Protein AF-A0A7J7FS52-F1 (afdb_monomer_lite)

InterPro domains:
  IPR014816 tRNA (1-methyladenosine) methyltransferase catalytic subunit Gcd14 [PS51620] (52-217)
  IPR014816 tRNA (1-methyladenosine) methyltransferase catalytic subunit Gcd14 [PTHR12133] (42-206)
  IPR029063 S-adenosyl-L-methionine-dependent methyltransferase superfamily [G3DSA:3.40.50.150] (112-212)
  IPR029063 S-adenosyl-L-methionine-dependent methyltransferase superfamily [SSF53335] (49-204)
  IPR049470 tRNA (adenine(58)-N(1))-methyltransferase catalytic subunit TRM61, C-terminal [PF08704] (103-210)

Secondary structure (DSSP, 8-state):
----SGGGSTT----TTT-HHHHHHHHHHHHHHHHSS-GGG---TTPBP-TT-EEEEEEETTEEEEEE--TT-EEEETTEEEEGGGTTTSBTT-EEE-TTS-EEEEE---HHHHHHHS--SS----HHHHHHHHHHTT--TT-EEEEE--TTSHHHHHHHHHSGGG-EEEEEE---TTS-THHHHHHHHHHT-TTTEEEEE----TTS---------

Foldseek 3Di:
DDDDPVVVVVPDPPPCPPCVPVVVVVVVVQVVVVVPPDPPPPPPLFDQDAQQAWWWKAQDPLDIATDGQHQQDWDQDPQGIGGSVVRGRHGAQDWDADPVRGTIHIHHDDLLSCLSHFDQPDDDDHPVVLVVVCVVVVQAAQWEWEAEACHSVSSVSVSCVRHDDRYAYEYEHEDDPDDDPVVSVVVCVSVVNNVRYDYDYDHDDPPDDDPDTDTDD

Radius of gyration: 20.8 Å; chains: 1; bounding box: 49×32×70 Å

pLDDT: mean 72.03, std 19.65, range [29.33, 94.62]

Sequence (217 aa):
MSRNLIGYLTSYDLDFGKEPFLAALYIAYKILVMLLIDPAKKISFNHNISDGDLVIVYEKHDNMKAVKACEISVLQNCFDVFKHLDWIGKPFGLKVFSNKSRFVYLLAPTLELWTLVLCHRTQILYVADISFVIMYLELVYGCLVLESGTESGSLTTSLTRVVALTGHVYTRLIFTNKGLPHLGREDFERTGLSNVVIVRVRDIQCVRGFLMIFVEG

Structure (mmCIF, N/CA/C/O backbone):
data_AF-A0A7J7FS52-F1
#
_entry.id   AF-A0A7J7FS52-F1
#
loop_
_atom_site.group_PDB
_atom_site.id
_atom_site.type_symbol
_atom_site.label_atom_id
_atom_site.label_alt_id
_atom_site.label_comp_id
_atom_site.label_asym_id
_atom_site.label_entity_id
_atom_site.label_seq_id
_atom_site.pdbx_PDB_ins_code
_atom_site.Cartn_x
_atom_site.Cartn_y
_atom_site.Cartn_z
_atom_site.occupancy
_atom_site.B_iso_or_equiv
_atom_site.auth_seq_id
_atom_site.auth_comp_id
_atom_site.auth_asym_id
_atom_site.auth_atom_id
_atom_site.pdbx_PDB_model_num
ATOM 1 N N . MET A 1 1 ? -0.526 -17.391 -46.311 1.00 31.72 1 MET A N 1
ATOM 2 C CA . MET A 1 1 ? -0.418 -15.926 -46.487 1.00 31.72 1 MET A CA 1
ATOM 3 C C . MET A 1 1 ? -1.019 -15.215 -45.268 1.00 31.72 1 MET A C 1
ATOM 5 O O . MET A 1 1 ? -1.988 -14.489 -45.387 1.00 31.72 1 MET A O 1
ATOM 9 N N . SER A 1 2 ? -0.490 -15.501 -44.072 1.00 35.56 2 SER A N 1
ATOM 10 C CA . SER A 1 2 ? -0.975 -14.970 -42.785 1.00 35.56 2 SER A CA 1
ATOM 11 C C . SER A 1 2 ? 0.216 -14.878 -41.827 1.00 35.56 2 SER A C 1
ATOM 13 O O . SER A 1 2 ? 0.412 -15.685 -40.923 1.00 35.56 2 SER A O 1
ATOM 15 N N . ARG A 1 3 ? 1.125 -13.963 -42.147 1.00 32.81 3 ARG A N 1
ATOM 16 C CA . ARG A 1 3 ? 2.178 -13.479 -41.258 1.00 32.81 3 ARG A CA 1
ATOM 17 C C . ARG A 1 3 ? 2.274 -11.982 -41.528 1.00 32.81 3 ARG A C 1
ATOM 19 O O . ARG A 1 3 ? 2.259 -11.594 -42.692 1.00 32.81 3 ARG A O 1
ATOM 26 N N . ASN A 1 4 ? 2.385 -11.197 -40.459 1.00 36.69 4 ASN A N 1
ATOM 27 C CA . ASN A 1 4 ? 2.729 -9.768 -40.451 1.00 36.69 4 ASN A CA 1
ATOM 28 C C . ASN A 1 4 ? 1.582 -8.757 -40.630 1.00 36.69 4 ASN A C 1
ATOM 30 O O . ASN A 1 4 ? 1.637 -7.922 -41.523 1.00 36.69 4 ASN A O 1
ATOM 34 N N . LEU A 1 5 ? 0.604 -8.752 -39.716 1.00 33.66 5 LEU A N 1
ATOM 35 C CA . LEU A 1 5 ? -0.101 -7.500 -39.368 1.00 33.66 5 LEU A CA 1
ATOM 36 C C . LEU A 1 5 ? 0.291 -6.981 -37.970 1.00 33.66 5 LEU A C 1
ATOM 38 O O . LEU A 1 5 ? 0.331 -5.778 -37.750 1.00 33.66 5 LEU A O 1
ATOM 42 N N . ILE A 1 6 ? 0.674 -7.883 -37.056 1.00 40.56 6 ILE A N 1
ATOM 43 C CA . ILE A 1 6 ? 1.067 -7.562 -35.670 1.00 40.56 6 ILE A CA 1
ATOM 44 C C . ILE A 1 6 ? 2.372 -6.748 -35.613 1.00 40.56 6 ILE A C 1
ATOM 46 O O . ILE A 1 6 ? 2.477 -5.825 -34.819 1.00 40.56 6 ILE A O 1
ATOM 50 N N . GLY A 1 7 ? 3.335 -7.027 -36.498 1.00 29.33 7 GLY A N 1
ATOM 51 C CA . GLY A 1 7 ? 4.616 -6.307 -36.535 1.00 29.33 7 GLY A CA 1
ATOM 52 C C . GLY A 1 7 ? 4.598 -4.970 -37.284 1.00 29.33 7 GLY A C 1
ATOM 53 O O . GLY A 1 7 ? 5.587 -4.252 -37.238 1.00 29.33 7 GLY A O 1
ATOM 54 N N . TYR A 1 8 ? 3.510 -4.629 -37.987 1.00 32.59 8 TYR A N 1
ATOM 55 C CA . TYR A 1 8 ? 3.437 -3.376 -38.755 1.00 32.59 8 TYR A CA 1
ATOM 56 C C . TYR A 1 8 ? 2.967 -2.178 -37.921 1.00 32.59 8 TYR A C 1
ATOM 58 O O . TYR A 1 8 ? 3.161 -1.041 -38.338 1.00 32.59 8 TYR A O 1
ATOM 66 N N . LEU A 1 9 ? 2.368 -2.414 -36.750 1.00 37.31 9 LEU A N 1
ATOM 67 C CA . LEU A 1 9 ? 1.873 -1.349 -35.869 1.00 37.31 9 LEU A CA 1
ATOM 68 C C . LEU A 1 9 ? 2.848 -0.990 -34.737 1.00 37.31 9 LEU A C 1
ATOM 70 O O . LEU A 1 9 ? 2.683 0.050 -34.115 1.00 37.31 9 LEU A O 1
ATOM 74 N N . THR A 1 10 ? 3.878 -1.804 -34.494 1.00 40.62 10 THR A N 1
ATOM 75 C CA . THR A 1 10 ? 4.879 -1.595 -33.431 1.00 40.62 10 THR A CA 1
ATOM 76 C C . THR A 1 10 ? 6.069 -0.725 -33.851 1.00 40.62 10 THR A C 1
ATOM 78 O O . THR A 1 10 ? 6.971 -0.510 -33.052 1.00 40.62 10 THR A O 1
ATOM 81 N N . SER A 1 11 ? 6.112 -0.248 -35.099 1.00 36.50 11 SER A N 1
ATOM 82 C CA . SER A 1 11 ? 7.266 0.469 -35.671 1.00 36.50 11 SER A CA 1
ATOM 83 C C . SER A 1 11 ? 6.957 1.887 -36.162 1.00 36.50 11 SER A C 1
ATOM 85 O O . SER A 1 11 ? 7.767 2.465 -36.883 1.00 36.50 11 SER A O 1
ATOM 87 N N . TYR A 1 12 ? 5.799 2.448 -35.813 1.00 41.12 12 TYR A N 1
ATOM 88 C CA . TYR A 1 12 ? 5.501 3.849 -36.099 1.00 41.12 12 TYR A CA 1
ATOM 89 C C . TYR A 1 12 ? 5.693 4.676 -34.830 1.00 41.12 12 TYR A C 1
ATOM 91 O O . TYR A 1 12 ? 4.891 4.573 -33.906 1.00 41.12 12 TYR A O 1
ATOM 99 N N . ASP A 1 13 ? 6.735 5.513 -34.821 1.00 43.81 13 ASP A N 1
ATOM 100 C CA . ASP A 1 13 ? 6.800 6.711 -33.979 1.00 43.81 13 ASP A CA 1
ATOM 101 C C . ASP A 1 13 ? 5.562 7.564 -34.299 1.00 43.81 13 ASP A C 1
ATOM 103 O O . ASP A 1 13 ? 5.522 8.317 -35.278 1.00 43.81 13 ASP A O 1
ATOM 107 N N . LEU A 1 14 ? 4.489 7.358 -33.535 1.00 46.69 14 LEU A N 1
ATOM 108 C CA . LEU A 1 14 ? 3.233 8.078 -33.691 1.00 46.69 14 LEU A CA 1
ATOM 109 C C . LEU A 1 14 ? 3.425 9.502 -33.167 1.00 46.69 14 LEU A C 1
ATOM 111 O O . LEU A 1 14 ? 3.370 9.777 -31.973 1.00 46.69 14 LEU A O 1
ATOM 115 N N . ASP A 1 15 ? 3.648 10.414 -34.107 1.00 46.75 15 ASP A N 1
ATOM 116 C CA . ASP A 1 15 ? 3.693 11.860 -33.907 1.00 46.75 15 ASP A CA 1
ATOM 117 C C . ASP A 1 15 ? 2.285 12.328 -33.457 1.00 46.75 15 ASP A C 1
ATOM 119 O O . ASP A 1 15 ? 1.415 12.638 -34.279 1.00 46.75 15 ASP A O 1
ATOM 123 N N . PHE A 1 16 ? 2.027 12.319 -32.138 1.00 48.91 16 PHE A N 1
ATOM 124 C CA . PHE A 1 16 ? 0.713 12.554 -31.499 1.00 48.91 16 PHE A CA 1
ATOM 125 C C . PHE A 1 16 ? 0.015 13.867 -31.913 1.00 48.91 16 PHE A C 1
ATOM 127 O O . PHE A 1 16 ? -1.175 14.044 -31.652 1.00 48.91 16 PHE A O 1
ATOM 134 N N . GLY A 1 17 ? 0.726 14.784 -32.575 1.00 47.19 17 GLY A N 1
ATOM 135 C CA . GLY A 1 17 ? 0.191 16.048 -33.078 1.00 47.19 17 GLY A CA 1
ATOM 136 C C . GLY A 1 17 ? -0.519 15.994 -34.438 1.00 47.19 17 GLY A C 1
ATOM 137 O O . GLY A 1 17 ? -1.185 16.970 -34.775 1.00 47.19 17 GLY A O 1
ATOM 138 N N . LYS A 1 18 ? -0.393 14.918 -35.236 1.00 49.28 18 LYS A N 1
ATOM 139 C CA . LYS A 1 18 ? -0.886 14.914 -36.635 1.00 49.28 18 LYS A CA 1
ATOM 140 C C . LYS A 1 18 ? -2.164 14.115 -36.895 1.00 49.28 18 LYS A C 1
ATOM 142 O O . LYS A 1 18 ? -2.909 14.491 -37.788 1.00 49.28 18 LYS A O 1
ATOM 147 N N . GLU A 1 19 ? -2.455 13.069 -36.122 1.00 51.25 19 GLU A N 1
ATOM 148 C CA . GLU A 1 19 ? -3.593 12.169 -36.391 1.00 51.25 19 GLU A CA 1
ATOM 149 C C . GLU A 1 19 ? -4.345 11.792 -35.095 1.00 51.25 19 GLU A C 1
ATOM 151 O O . GLU A 1 19 ? -4.218 10.672 -34.585 1.00 51.25 19 GLU A O 1
ATOM 156 N N . PRO A 1 20 ? -5.152 12.710 -34.527 1.00 58.81 20 PRO A N 1
ATOM 157 C CA . PRO A 1 20 ? -5.813 12.508 -33.232 1.00 58.81 20 PRO A CA 1
ATOM 158 C C . PRO A 1 20 ? -6.801 11.331 -33.237 1.00 58.81 20 PRO A C 1
ATOM 160 O O . PRO A 1 20 ? -7.071 10.740 -32.192 1.00 58.81 20 PRO A O 1
ATOM 163 N N . PHE A 1 21 ? -7.317 10.952 -34.410 1.00 61.72 21 PHE A N 1
ATOM 164 C CA . PHE A 1 21 ? -8.264 9.847 -34.561 1.00 61.72 21 PHE A CA 1
ATOM 165 C C . PHE A 1 21 ? -7.605 8.471 -34.393 1.00 61.72 21 PHE A C 1
ATOM 167 O O . PHE A 1 21 ? -8.191 7.581 -33.778 1.00 61.72 21 PHE A O 1
ATOM 174 N N . LEU A 1 22 ? -6.373 8.296 -34.886 1.00 61.84 22 LEU A N 1
ATOM 175 C CA . LEU A 1 22 ? -5.611 7.052 -34.725 1.00 61.84 22 LEU A CA 1
ATOM 176 C C . LEU A 1 22 ? -5.107 6.891 -33.291 1.00 61.84 22 LEU A C 1
ATOM 178 O O . LEU A 1 22 ? -5.196 5.796 -32.740 1.00 61.84 22 LEU A O 1
ATOM 182 N N . ALA A 1 23 ? -4.670 7.985 -32.659 1.00 55.25 23 ALA A N 1
ATOM 183 C CA . ALA A 1 23 ? -4.327 7.990 -31.239 1.00 55.25 23 ALA A CA 1
ATOM 184 C C . ALA A 1 23 ? -5.545 7.628 -30.372 1.00 55.25 23 ALA A C 1
ATOM 186 O O . ALA A 1 23 ? -5.445 6.772 -29.497 1.00 55.25 23 ALA A O 1
ATOM 187 N N . ALA A 1 24 ? -6.718 8.203 -30.657 1.00 61.88 24 ALA A N 1
ATOM 188 C CA . ALA A 1 24 ? -7.953 7.873 -29.950 1.00 61.88 24 ALA A CA 1
ATOM 189 C C . ALA A 1 24 ? -8.385 6.413 -30.163 1.00 61.88 24 ALA A C 1
ATOM 191 O O . ALA A 1 24 ? -8.791 5.758 -29.206 1.00 61.88 24 ALA A O 1
ATOM 192 N N . LEU A 1 25 ? -8.263 5.878 -31.384 1.00 68.25 25 LEU A N 1
ATOM 193 C CA . LEU A 1 25 ? -8.594 4.484 -31.685 1.00 68.25 25 LEU A CA 1
ATOM 194 C C . LEU A 1 25 ? -7.615 3.508 -31.020 1.00 68.25 25 LEU A C 1
ATOM 196 O O . LEU A 1 25 ? -8.040 2.480 -30.501 1.00 68.25 25 LEU A O 1
ATOM 200 N N . TYR A 1 26 ? -6.325 3.843 -30.983 1.00 68.00 26 TYR A N 1
ATOM 201 C CA . TYR A 1 26 ? -5.302 3.061 -30.294 1.00 68.00 26 TYR A CA 1
ATOM 202 C C . TYR A 1 26 ? -5.492 3.083 -28.774 1.00 68.00 26 TYR A C 1
ATOM 204 O O . TYR A 1 26 ? -5.428 2.035 -28.135 1.00 68.00 26 TYR A O 1
ATOM 212 N N . ILE A 1 27 ? -5.813 4.244 -28.194 1.00 60.56 27 ILE A N 1
ATOM 213 C CA . ILE A 1 27 ? -6.165 4.374 -26.774 1.00 60.56 27 ILE A CA 1
ATOM 214 C C . ILE A 1 27 ? -7.443 3.582 -26.472 1.00 60.56 27 ILE A C 1
ATOM 216 O O . ILE A 1 27 ? -7.465 2.809 -25.518 1.00 60.56 27 ILE A O 1
ATOM 220 N N . ALA A 1 28 ? -8.484 3.704 -27.299 1.00 57.62 28 ALA A N 1
ATOM 221 C CA . ALA A 1 28 ? -9.725 2.947 -27.149 1.00 57.62 28 ALA A CA 1
ATOM 222 C C . ALA A 1 28 ? -9.491 1.434 -27.268 1.00 57.62 28 ALA A C 1
ATOM 224 O O . ALA A 1 28 ? -10.054 0.668 -26.491 1.00 57.62 28 ALA A O 1
ATOM 225 N N . TYR A 1 29 ? -8.617 1.002 -28.180 1.00 66.88 29 TYR A N 1
ATOM 226 C CA . TYR A 1 29 ? -8.196 -0.390 -28.317 1.00 66.88 29 TYR A CA 1
ATOM 227 C C . TYR A 1 29 ? -7.401 -0.873 -27.094 1.00 66.88 29 TYR A C 1
ATOM 229 O O . TYR A 1 29 ? -7.735 -1.921 -26.547 1.00 66.88 29 TYR A O 1
ATOM 237 N N . LYS A 1 30 ? -6.423 -0.100 -26.591 1.00 53.38 30 LYS A N 1
ATOM 238 C CA . LYS A 1 30 ? -5.701 -0.407 -25.339 1.00 53.38 30 LYS A CA 1
ATOM 239 C C . LYS A 1 30 ? -6.670 -0.531 -24.162 1.00 53.38 30 LYS A C 1
ATOM 241 O O . LYS A 1 30 ? -6.565 -1.489 -23.409 1.00 53.38 30 LYS A O 1
ATOM 246 N N . ILE A 1 31 ? -7.630 0.388 -24.024 1.00 50.69 31 ILE A N 1
ATOM 247 C CA . ILE A 1 31 ? -8.655 0.363 -22.965 1.00 50.69 31 ILE A CA 1
ATOM 248 C C . ILE A 1 31 ? -9.571 -0.862 -23.111 1.00 50.69 31 ILE A C 1
ATOM 250 O O . ILE A 1 31 ? -9.885 -1.515 -22.118 1.00 50.69 31 ILE A O 1
ATOM 254 N N . LEU A 1 32 ? -9.977 -1.205 -24.336 1.00 46.22 32 LEU A N 1
ATOM 255 C CA . LEU A 1 32 ? -10.808 -2.376 -24.617 1.00 46.22 32 LEU A CA 1
ATOM 256 C C . LEU A 1 32 ? -10.077 -3.683 -24.277 1.00 46.22 32 LEU A C 1
ATOM 258 O O . LEU A 1 32 ? -10.664 -4.571 -23.663 1.00 46.22 32 LEU A O 1
ATOM 262 N N . VAL A 1 33 ? -8.789 -3.782 -24.616 1.00 50.81 33 VAL A N 1
ATOM 263 C CA . VAL A 1 33 ? -7.925 -4.908 -24.233 1.00 50.81 33 VAL A CA 1
ATOM 264 C C . VAL A 1 33 ? -7.715 -4.937 -22.713 1.00 50.81 33 VAL A C 1
ATOM 266 O O . VAL A 1 33 ? -7.776 -6.006 -22.120 1.00 50.81 33 VAL A O 1
ATOM 269 N N . MET A 1 34 ? -7.580 -3.778 -22.058 1.00 49.38 34 MET A N 1
ATOM 270 C CA . MET A 1 34 ? -7.461 -3.647 -20.597 1.00 49.38 34 MET A CA 1
ATOM 271 C C . MET A 1 34 ? -8.714 -4.129 -19.841 1.00 49.38 34 MET A C 1
ATOM 273 O O . MET A 1 34 ? -8.606 -4.591 -18.708 1.00 49.38 34 MET A O 1
ATOM 277 N N . LEU A 1 35 ? -9.897 -4.062 -20.464 1.00 39.94 35 LEU A N 1
ATOM 278 C CA . LEU A 1 35 ? -11.166 -4.555 -19.910 1.00 39.94 35 LEU A CA 1
ATOM 279 C C . LEU A 1 35 ? -11.396 -6.062 -20.122 1.00 39.94 35 LEU A C 1
ATOM 281 O O . LEU A 1 35 ? -12.261 -6.636 -19.461 1.00 39.94 35 LEU A O 1
ATOM 285 N N . LEU A 1 36 ? -10.654 -6.706 -21.029 1.00 36.41 36 LEU A N 1
ATOM 286 C CA . LEU A 1 36 ? -10.886 -8.095 -21.452 1.00 36.41 36 LEU A CA 1
ATOM 287 C C . LEU A 1 36 ? -10.040 -9.143 -20.709 1.00 36.41 36 LEU A C 1
ATOM 289 O O . LEU A 1 36 ? -10.101 -10.325 -21.048 1.00 36.41 36 LEU A O 1
ATOM 293 N N . ILE A 1 37 ? -9.276 -8.752 -19.688 1.00 44.62 37 ILE A N 1
ATOM 294 C CA . ILE A 1 37 ? -8.330 -9.650 -19.022 1.00 44.62 37 ILE A CA 1
ATOM 295 C C . ILE A 1 37 ? -8.872 -10.123 -17.660 1.00 44.62 37 ILE A C 1
ATOM 297 O O . ILE A 1 37 ? -9.017 -9.357 -16.714 1.00 44.62 37 ILE A O 1
ATOM 301 N N . ASP A 1 38 ? -9.140 -11.430 -17.631 1.00 40.47 38 ASP A N 1
ATOM 302 C CA . ASP A 1 38 ? -9.395 -12.355 -16.519 1.00 40.47 38 ASP A CA 1
ATOM 303 C C . ASP A 1 38 ? -10.471 -11.979 -15.463 1.00 40.47 38 ASP A C 1
ATOM 305 O O . ASP A 1 38 ? -10.188 -11.311 -14.462 1.00 40.47 38 ASP A O 1
ATOM 309 N N . PRO A 1 39 ? -11.716 -12.487 -15.597 1.00 42.94 39 PRO A N 1
ATOM 310 C CA . PRO A 1 39 ? -12.773 -12.278 -14.605 1.00 42.94 39 PRO A CA 1
ATOM 311 C C . PRO A 1 39 ? -12.514 -12.989 -13.261 1.00 42.94 39 PRO A C 1
ATOM 313 O O . PRO A 1 39 ? -13.218 -12.699 -12.291 1.00 42.94 39 PRO A O 1
ATOM 316 N N . ALA A 1 40 ? -11.538 -13.908 -13.179 1.00 41.59 40 ALA A N 1
ATOM 317 C CA . ALA A 1 40 ? -11.329 -14.775 -12.015 1.00 41.59 40 ALA A CA 1
ATOM 318 C C . ALA A 1 40 ? -10.441 -14.168 -10.912 1.00 41.59 40 ALA A C 1
ATOM 320 O O . ALA A 1 40 ? -10.485 -14.624 -9.771 1.00 41.59 40 ALA A O 1
ATOM 321 N N . LYS A 1 41 ? -9.673 -13.112 -11.210 1.00 45.50 41 LYS A N 1
ATOM 322 C CA . LYS A 1 41 ? -8.887 -12.341 -10.225 1.00 45.50 41 LYS A CA 1
ATOM 323 C C . LYS A 1 41 ? -9.312 -10.880 -10.203 1.00 45.50 41 LYS A C 1
ATOM 325 O O . LYS A 1 41 ? -8.509 -9.950 -10.211 1.00 45.50 41 LYS A O 1
ATOM 330 N N . LYS A 1 42 ? -10.623 -10.674 -10.134 1.00 41.34 42 LYS A N 1
ATOM 331 C CA . LYS A 1 42 ? -11.181 -9.383 -9.756 1.00 41.34 42 LYS A CA 1
ATOM 332 C C . LYS A 1 42 ? -10.637 -9.053 -8.363 1.00 41.34 42 LYS A C 1
ATOM 334 O O . LYS A 1 42 ? -10.879 -9.811 -7.427 1.00 41.34 42 LYS A O 1
ATOM 339 N N . ILE A 1 43 ? -9.936 -7.929 -8.206 1.00 48.31 43 ILE A N 1
ATOM 340 C CA . ILE A 1 43 ? -9.816 -7.282 -6.894 1.00 48.31 43 ILE A CA 1
ATOM 341 C C . ILE A 1 43 ? -11.252 -6.892 -6.543 1.00 48.31 43 ILE A C 1
ATOM 343 O O . ILE A 1 43 ? -11.767 -5.861 -6.975 1.00 48.31 43 ILE A O 1
ATOM 347 N N . SER A 1 44 ? -11.983 -7.810 -5.919 1.00 48.47 44 SER A N 1
ATOM 348 C CA . SER A 1 44 ? -13.392 -7.612 -5.649 1.00 48.47 44 SER A CA 1
ATOM 349 C C . SER A 1 44 ? -13.487 -6.619 -4.504 1.00 48.47 44 SER A C 1
ATOM 351 O O . SER A 1 44 ? -13.277 -6.977 -3.351 1.00 48.47 44 SER A O 1
ATOM 353 N N . PHE A 1 45 ? -13.852 -5.376 -4.812 1.00 53.31 45 PHE A N 1
ATOM 354 C CA . PHE A 1 45 ? -14.205 -4.367 -3.805 1.00 53.31 45 PHE A CA 1
ATOM 355 C C . PHE A 1 45 ? -15.389 -4.795 -2.910 1.00 53.31 45 PHE A C 1
ATOM 357 O O . PHE A 1 45 ? -15.641 -4.165 -1.892 1.00 53.31 45 PHE A O 1
ATOM 364 N N . ASN A 1 46 ? -16.076 -5.888 -3.266 1.00 58.19 46 ASN A N 1
ATOM 365 C CA . ASN A 1 46 ? -17.119 -6.544 -2.473 1.00 58.19 46 ASN A CA 1
ATOM 366 C C . ASN A 1 46 ? -16.587 -7.666 -1.559 1.00 58.19 46 ASN A C 1
ATOM 368 O O . ASN A 1 46 ? -17.375 -8.471 -1.071 1.00 58.19 46 ASN A O 1
ATOM 372 N N . HIS A 1 47 ? -15.270 -7.775 -1.366 1.00 76.31 47 HIS A N 1
ATOM 373 C CA . HIS A 1 47 ? -14.707 -8.727 -0.413 1.00 76.31 47 HIS A CA 1
ATOM 374 C C . HIS A 1 47 ? -14.943 -8.238 1.022 1.00 76.31 47 HIS A C 1
ATOM 376 O O . HIS A 1 47 ? -14.766 -7.055 1.324 1.00 76.31 47 HIS A O 1
ATOM 382 N N . ASN A 1 48 ? -15.329 -9.154 1.906 1.00 89.44 48 ASN A N 1
ATOM 383 C CA . ASN A 1 48 ? -15.373 -8.884 3.337 1.00 89.44 48 ASN A CA 1
ATOM 384 C C . ASN A 1 48 ? -13.980 -9.093 3.930 1.00 89.44 48 ASN A C 1
ATOM 386 O O . ASN A 1 48 ? -13.272 -10.013 3.537 1.00 89.44 48 ASN A O 1
ATOM 390 N N . ILE A 1 49 ? -13.603 -8.266 4.898 1.00 91.25 49 ILE A N 1
ATOM 391 C CA . ILE A 1 49 ? -12.314 -8.362 5.581 1.00 91.25 49 ILE A CA 1
ATOM 392 C C . ILE A 1 49 ? -12.189 -9.754 6.204 1.00 91.25 49 ILE A C 1
ATOM 394 O O . ILE A 1 49 ? -13.050 -10.165 6.982 1.00 91.25 49 ILE A O 1
ATOM 398 N N . SER A 1 50 ? -11.126 -10.470 5.863 1.00 90.69 50 SER A N 1
ATOM 399 C CA . SER A 1 50 ? -10.807 -11.791 6.404 1.00 90.69 50 SER A CA 1
ATOM 400 C C . SER A 1 50 ? -9.568 -11.738 7.299 1.00 90.69 50 SER A C 1
ATOM 402 O O . SER A 1 50 ? -8.811 -10.763 7.293 1.00 90.69 50 SER A O 1
ATOM 404 N N . ASP A 1 51 ? -9.364 -12.782 8.102 1.00 90.56 51 ASP A N 1
ATOM 405 C CA . ASP A 1 51 ? -8.147 -12.918 8.902 1.00 90.56 51 ASP A CA 1
ATOM 406 C C . ASP A 1 51 ? -6.912 -12.964 7.988 1.00 90.56 51 ASP A C 1
ATOM 408 O O . ASP A 1 51 ? -6.871 -13.688 6.994 1.00 90.56 51 ASP A O 1
ATOM 412 N N . GLY A 1 52 ? -5.908 -12.150 8.305 1.00 87.44 52 GLY A N 1
ATOM 413 C CA . GLY A 1 52 ? -4.687 -12.014 7.520 1.00 87.44 52 GLY A CA 1
ATOM 414 C C . GLY A 1 52 ? -4.724 -10.951 6.419 1.00 87.44 52 GLY A C 1
ATOM 415 O O . GLY A 1 52 ? -3.653 -10.641 5.886 1.00 87.44 52 GLY A O 1
ATOM 416 N N . ASP A 1 53 ? -5.880 -10.350 6.121 1.00 88.00 53 ASP A N 1
ATOM 417 C CA . ASP A 1 53 ? -5.991 -9.294 5.111 1.00 88.00 53 ASP A CA 1
ATOM 418 C C . ASP A 1 53 ? -5.254 -8.017 5.535 1.00 88.00 53 ASP A C 1
ATOM 420 O O . ASP A 1 53 ? -5.229 -7.626 6.706 1.00 88.00 53 ASP A O 1
ATOM 424 N N . LEU A 1 54 ? -4.669 -7.318 4.562 1.00 87.94 54 LEU A N 1
ATOM 425 C CA . LEU A 1 54 ? -4.123 -5.982 4.771 1.00 87.94 54 LEU A CA 1
ATOM 426 C C . LEU A 1 54 ? -5.259 -4.954 4.699 1.00 87.94 54 LEU A C 1
ATOM 428 O O . LEU A 1 54 ? -5.947 -4.860 3.689 1.00 87.94 54 LEU A O 1
ATOM 432 N N . VAL A 1 55 ? -5.433 -4.156 5.748 1.00 91.56 55 VAL A N 1
ATOM 433 C CA . VAL A 1 55 ? -6.478 -3.132 5.852 1.00 91.56 55 VAL A CA 1
ATOM 434 C C . VAL A 1 55 ? -5.832 -1.765 6.046 1.00 91.56 55 VAL A C 1
ATOM 436 O O . VAL A 1 55 ? -4.927 -1.603 6.867 1.00 91.56 55 VAL A O 1
ATOM 439 N N . ILE A 1 56 ? -6.308 -0.762 5.309 1.00 92.19 56 ILE A N 1
ATOM 440 C CA . ILE A 1 56 ? -5.888 0.626 5.506 1.00 92.19 56 ILE A CA 1
ATOM 441 C C . ILE A 1 56 ? -6.866 1.296 6.461 1.00 92.19 56 ILE A C 1
ATOM 443 O O . ILE A 1 56 ? -8.024 1.534 6.124 1.00 92.19 56 ILE A O 1
ATOM 447 N N . VAL A 1 57 ? -6.402 1.610 7.663 1.00 94.62 57 VAL A N 1
ATOM 448 C CA . VAL A 1 57 ? -7.202 2.320 8.656 1.00 94.62 57 VAL A CA 1
ATOM 449 C C . VAL A 1 57 ? -7.033 3.814 8.447 1.00 94.62 57 VAL A C 1
ATOM 451 O O . VAL A 1 57 ? -5.964 4.371 8.692 1.00 94.62 57 VAL A O 1
ATOM 454 N N . TYR A 1 58 ? -8.101 4.462 7.995 1.00 94.25 58 TYR A N 1
ATOM 455 C CA . TYR A 1 58 ? -8.161 5.905 7.821 1.00 94.25 58 TYR A CA 1
ATOM 456 C C . TYR A 1 58 ? -8.664 6.561 9.106 1.00 94.25 58 TYR A C 1
ATOM 458 O O . TYR A 1 58 ? -9.832 6.416 9.487 1.00 94.25 58 TYR A O 1
ATOM 466 N N . GLU A 1 59 ? -7.769 7.282 9.781 1.00 91.88 59 GLU A N 1
ATOM 467 C CA . GLU A 1 59 ? -8.067 7.988 11.026 1.00 91.88 59 GLU A CA 1
ATOM 468 C C . GLU A 1 59 ? -8.414 9.464 10.756 1.00 91.88 59 GLU A C 1
ATOM 470 O O . GLU A 1 59 ? -9.402 9.990 11.274 1.00 91.88 59 GLU A O 1
ATOM 475 N N . LYS A 1 60 ? -7.599 10.141 9.934 1.00 88.94 60 LYS A N 1
ATOM 476 C CA . LYS A 1 60 ? -7.750 11.540 9.490 1.00 88.94 60 LYS A CA 1
ATOM 477 C C . LYS A 1 60 ? -7.174 11.699 8.081 1.00 88.94 60 LYS A C 1
ATOM 479 O O . LYS A 1 60 ? -6.478 10.816 7.600 1.00 88.94 60 LYS A O 1
ATOM 484 N N . HIS A 1 61 ? -7.387 12.866 7.471 1.00 83.19 61 HIS A N 1
ATOM 485 C CA . HIS A 1 61 ? -6.827 13.196 6.153 1.00 83.19 61 HIS A CA 1
ATOM 486 C C . HIS A 1 61 ? -5.301 13.027 6.071 1.00 83.19 61 HIS A C 1
ATOM 488 O O . HIS A 1 61 ? -4.802 12.603 5.039 1.00 83.19 61 HIS A O 1
ATOM 494 N N . ASP A 1 62 ? -4.593 13.308 7.167 1.00 84.56 62 ASP A N 1
ATOM 495 C CA . ASP A 1 62 ? -3.128 13.247 7.260 1.00 84.56 62 ASP A CA 1
ATOM 496 C C . ASP A 1 62 ? -2.628 12.054 8.097 1.00 84.56 62 ASP A C 1
ATOM 498 O O . ASP A 1 62 ? -1.465 11.974 8.474 1.00 84.56 62 ASP A O 1
ATOM 502 N N . ASN A 1 63 ? -3.520 11.137 8.490 1.00 88.38 63 ASN A N 1
ATOM 503 C CA . ASN A 1 63 ? -3.118 9.989 9.297 1.00 88.38 63 ASN A CA 1
ATOM 504 C C . ASN A 1 63 ? -3.897 8.740 8.902 1.00 88.38 63 ASN A C 1
ATOM 506 O O . ASN A 1 63 ? -5.095 8.599 9.176 1.00 88.38 63 ASN A O 1
ATOM 510 N N . MET A 1 64 ? -3.170 7.836 8.260 1.00 92.94 64 MET A N 1
ATOM 511 C CA . MET A 1 64 ? -3.629 6.533 7.818 1.00 92.94 64 MET A CA 1
ATOM 512 C C . MET A 1 64 ? -2.583 5.492 8.206 1.00 92.94 64 MET A C 1
ATOM 514 O O . MET A 1 64 ? -1.391 5.792 8.271 1.00 92.94 64 MET A O 1
ATOM 518 N N . LYS A 1 65 ? -3.017 4.257 8.463 1.00 91.81 65 LYS A N 1
ATOM 519 C CA . LYS A 1 65 ? -2.113 3.160 8.830 1.00 91.81 65 LYS A CA 1
ATOM 520 C C . LYS A 1 65 ? -2.461 1.885 8.086 1.00 91.81 65 LYS A C 1
ATOM 522 O O . LYS A 1 65 ? -3.624 1.497 8.033 1.00 91.81 65 LYS A O 1
ATOM 527 N N . ALA A 1 66 ? -1.441 1.198 7.585 1.00 90.88 66 ALA A N 1
ATOM 528 C CA . ALA A 1 66 ? -1.560 -0.171 7.102 1.00 90.88 66 ALA A CA 1
ATOM 529 C C . ALA A 1 66 ? -1.508 -1.160 8.275 1.00 90.88 66 ALA A C 1
ATOM 531 O O . ALA A 1 66 ? -0.493 -1.262 8.968 1.00 90.88 66 ALA A O 1
ATOM 532 N N . VAL A 1 67 ? -2.584 -1.918 8.476 1.00 91.81 67 VAL A N 1
ATOM 533 C CA . VAL A 1 67 ? -2.726 -2.884 9.570 1.00 91.81 67 VAL A CA 1
ATOM 534 C C . VAL A 1 67 ? -3.124 -4.238 8.999 1.00 91.81 67 VAL A C 1
ATOM 536 O O . VAL A 1 67 ? -4.022 -4.323 8.169 1.00 91.81 67 VAL A O 1
ATOM 539 N N . LYS A 1 68 ? -2.464 -5.311 9.442 1.00 90.69 68 LYS A N 1
ATOM 540 C CA . LYS A 1 68 ? -2.882 -6.675 9.107 1.00 90.69 68 LYS A CA 1
ATOM 541 C C . LYS A 1 68 ? -4.016 -7.085 10.047 1.00 90.69 68 LYS A C 1
ATOM 543 O O . LYS A 1 68 ? -3.819 -7.088 11.265 1.00 90.69 68 LYS A O 1
ATOM 548 N N . ALA A 1 69 ? -5.185 -7.392 9.492 1.00 91.12 69 ALA A N 1
ATOM 549 C CA . ALA A 1 69 ? -6.314 -7.915 10.245 1.00 91.12 69 ALA A CA 1
ATOM 550 C C . ALA A 1 69 ? -5.917 -9.261 10.854 1.00 91.12 69 ALA A C 1
ATOM 552 O O . ALA A 1 69 ? -5.349 -10.118 10.180 1.00 91.12 69 ALA A O 1
ATOM 553 N N . CYS A 1 70 ? -6.146 -9.411 12.152 1.00 92.69 70 CYS A N 1
ATOM 554 C CA . CYS A 1 70 ? -5.856 -10.641 12.869 1.00 92.69 70 CYS A CA 1
ATOM 555 C C . CYS A 1 70 ? -6.822 -10.744 14.051 1.00 92.69 70 CYS A C 1
ATOM 557 O O . CYS A 1 70 ? -6.873 -9.807 14.843 1.00 92.69 70 C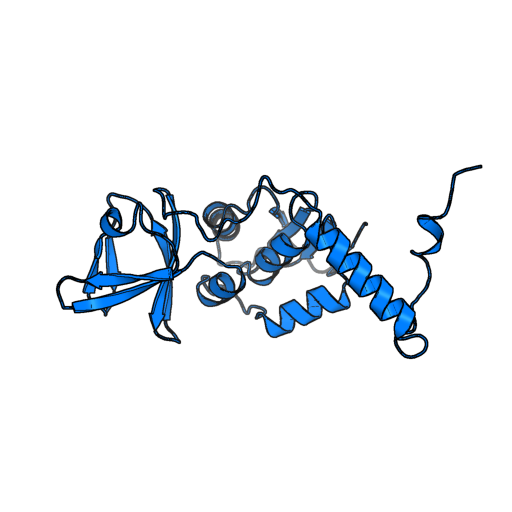YS A O 1
ATOM 559 N N . GLU A 1 71 ? -7.586 -11.833 14.170 1.00 89.50 71 GLU A N 1
ATOM 560 C CA . GLU A 1 71 ? -8.693 -11.979 15.142 1.00 89.50 71 GLU A CA 1
ATOM 561 C C . GLU A 1 71 ? -8.317 -11.604 16.586 1.00 89.50 71 GLU A C 1
ATOM 563 O O . GLU A 1 71 ? -9.121 -11.038 17.328 1.00 89.50 71 GLU A O 1
ATOM 568 N N . ILE A 1 72 ? -7.076 -11.899 16.974 1.00 90.94 72 ILE A N 1
ATOM 569 C CA . ILE A 1 72 ? -6.570 -11.759 18.344 1.00 90.94 72 ILE A CA 1
ATOM 570 C C . ILE A 1 72 ? -5.997 -10.355 18.596 1.00 90.94 72 ILE A C 1
ATOM 572 O O . ILE A 1 72 ? -5.811 -9.951 19.746 1.00 90.94 72 ILE A O 1
ATOM 576 N N . SER A 1 73 ? -5.696 -9.590 17.545 1.00 92.00 73 SER A N 1
ATOM 577 C CA . SER A 1 73 ? -5.024 -8.303 17.689 1.00 92.00 73 SER A CA 1
ATOM 578 C C . SER A 1 73 ? -5.988 -7.121 17.791 1.00 92.00 73 SER A C 1
ATOM 580 O O . SER A 1 73 ? -7.181 -7.174 17.474 1.00 92.00 73 SER A O 1
ATOM 582 N N . VAL A 1 74 ? -5.449 -6.029 18.327 1.00 93.38 74 VAL A N 1
ATOM 583 C CA . VAL A 1 74 ? -6.169 -4.782 18.559 1.00 93.38 74 VAL A CA 1
ATOM 584 C C . VAL A 1 74 ? -5.357 -3.626 17.996 1.00 93.38 74 VAL A C 1
ATOM 586 O O . VAL A 1 74 ? -4.134 -3.583 18.142 1.00 93.38 74 VAL A O 1
ATOM 589 N N . LEU A 1 75 ? -6.043 -2.664 17.389 1.00 91.62 75 LEU A N 1
ATOM 590 C CA . LEU A 1 75 ? -5.459 -1.395 16.995 1.00 91.62 75 LEU A CA 1
ATOM 591 C C . LEU A 1 75 ? -5.710 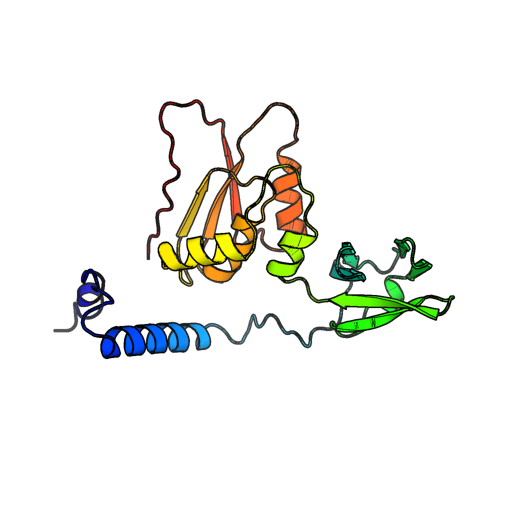-0.373 18.097 1.00 91.62 75 LEU A C 1
ATOM 593 O O . LEU A 1 75 ? -6.853 -0.019 18.385 1.00 91.62 75 LEU A O 1
ATOM 597 N N . GLN A 1 76 ? -4.632 0.150 18.669 1.00 91.88 76 GLN A N 1
ATOM 598 C CA . GLN A 1 76 ? -4.685 1.276 19.591 1.00 91.88 76 GLN A CA 1
ATOM 599 C C . GLN A 1 76 ? -4.167 2.535 18.897 1.00 91.88 76 GLN A C 1
ATOM 601 O O . GLN A 1 76 ? -3.055 2.565 18.369 1.00 91.88 76 GLN A O 1
ATOM 606 N N . ASN A 1 77 ? -4.969 3.596 18.912 1.00 87.69 77 ASN A N 1
ATOM 607 C CA . ASN A 1 77 ? -4.576 4.903 18.399 1.00 87.69 77 ASN A CA 1
ATOM 608 C C . ASN A 1 77 ? -5.098 6.029 19.306 1.00 87.69 77 ASN A C 1
ATOM 610 O O . ASN A 1 77 ? -5.695 5.790 20.355 1.00 87.69 77 ASN A O 1
ATOM 614 N N . CYS A 1 78 ? -4.882 7.282 18.903 1.00 85.00 78 CYS A N 1
ATOM 615 C CA . CYS A 1 78 ? -5.386 8.444 19.640 1.00 85.00 78 CYS A CA 1
ATOM 616 C C . CYS A 1 78 ? -6.922 8.544 19.642 1.00 85.00 78 CYS A C 1
ATOM 618 O O . CYS A 1 78 ? -7.478 9.362 20.372 1.00 85.00 78 CYS A O 1
ATOM 620 N N . PHE A 1 79 ? -7.607 7.768 18.798 1.00 82.38 79 PHE A N 1
ATOM 621 C CA . PHE A 1 79 ? -9.059 7.765 18.694 1.00 82.38 79 PHE A CA 1
ATOM 622 C C . PHE A 1 79 ? -9.739 6.781 19.625 1.00 82.38 79 PHE A C 1
ATOM 624 O O . PHE A 1 79 ? -10.909 7.048 19.874 1.00 82.38 79 PHE A O 1
ATOM 631 N N . ASP A 1 80 ? -9.042 5.737 20.103 1.00 89.44 80 ASP A N 1
ATOM 632 C CA . ASP A 1 80 ? -9.368 4.768 21.174 1.00 89.44 80 ASP A CA 1
ATOM 633 C C . ASP A 1 80 ? -8.863 3.359 20.757 1.00 89.44 80 ASP A C 1
ATOM 635 O O . ASP A 1 80 ? -7.904 3.251 19.985 1.00 89.44 80 ASP A O 1
ATOM 639 N N . VAL A 1 81 ? -9.436 2.279 21.301 1.00 91.81 81 VAL A N 1
ATOM 640 C CA . VAL A 1 81 ? -9.031 0.891 21.019 1.00 91.81 81 VAL A CA 1
ATOM 641 C C . VAL A 1 81 ? -10.060 0.207 20.122 1.00 91.81 81 VAL A C 1
ATOM 643 O O . VAL A 1 81 ? -11.234 0.121 20.473 1.00 91.81 81 VAL A O 1
ATOM 646 N N . PHE A 1 82 ? -9.604 -0.343 19.000 1.00 92.88 82 PHE A N 1
ATOM 647 C CA . PHE A 1 82 ? -10.427 -1.053 18.025 1.00 92.88 82 PHE A CA 1
ATOM 648 C C . PHE A 1 82 ? -10.004 -2.523 17.956 1.00 92.88 82 PHE A C 1
ATOM 650 O O . PHE A 1 82 ? -8.850 -2.826 17.655 1.00 92.88 82 PHE A O 1
ATOM 657 N N . LYS A 1 83 ? -10.926 -3.452 18.229 1.00 92.75 83 LYS A N 1
ATOM 658 C CA . LYS A 1 83 ? -10.652 -4.892 18.125 1.00 92.75 83 LYS A CA 1
ATOM 659 C C . LYS A 1 83 ? -10.772 -5.337 16.674 1.00 92.75 83 LYS A C 1
ATOM 661 O O . LYS A 1 83 ? -11.779 -5.047 16.033 1.00 92.75 83 LYS A O 1
ATOM 666 N N . HIS A 1 84 ? -9.785 -6.070 16.167 1.00 94.12 84 HIS A N 1
ATOM 667 C CA . HIS A 1 84 ? -9.826 -6.556 14.785 1.00 94.12 84 HIS A CA 1
ATOM 668 C C . HIS A 1 84 ? -10.896 -7.631 14.573 1.00 94.12 84 HIS A C 1
ATOM 670 O O . HIS A 1 84 ? -11.426 -7.750 13.473 1.00 94.12 84 HIS A O 1
ATOM 676 N N . LEU A 1 85 ? -11.278 -8.352 15.633 1.00 93.25 85 LEU A N 1
ATOM 677 C CA . LEU A 1 85 ? -12.424 -9.262 15.616 1.00 93.25 85 LEU A CA 1
ATOM 678 C C . LEU A 1 85 ? -13.708 -8.574 15.122 1.00 93.25 85 LEU A C 1
ATOM 680 O O . LEU A 1 85 ? -14.500 -9.181 14.412 1.00 93.25 85 LEU A O 1
ATOM 684 N N . ASP A 1 86 ? -13.886 -7.284 15.429 1.00 91.38 86 ASP A N 1
ATOM 685 C CA . ASP A 1 86 ? -15.051 -6.514 14.989 1.00 91.38 86 ASP A CA 1
ATOM 686 C C . ASP A 1 86 ? -14.951 -6.073 13.521 1.00 91.38 86 ASP A C 1
ATOM 688 O O . ASP A 1 86 ? -15.881 -5.451 13.007 1.00 91.38 86 ASP A O 1
ATOM 692 N N . TRP A 1 87 ? -13.818 -6.293 12.857 1.00 92.44 87 TRP A N 1
ATOM 693 C CA . TRP A 1 87 ? -13.587 -5.922 11.459 1.00 92.44 87 TRP A CA 1
ATOM 694 C C . TRP A 1 87 ? -13.838 -7.108 10.536 1.00 92.44 87 TRP A C 1
ATOM 696 O O . TRP A 1 87 ? -14.369 -6.933 9.441 1.00 92.44 87 TRP A O 1
ATOM 706 N N . ILE A 1 88 ? -13.471 -8.303 10.994 1.00 92.38 88 ILE A N 1
ATOM 707 C CA . ILE A 1 88 ? -13.566 -9.538 10.223 1.00 92.38 88 ILE A CA 1
ATOM 708 C C . ILE A 1 88 ? -15.034 -9.836 9.894 1.00 92.38 88 ILE A C 1
ATOM 710 O O . ILE A 1 88 ? -15.936 -9.665 10.713 1.00 92.38 88 ILE A O 1
ATOM 714 N N . GLY A 1 89 ? -15.284 -10.221 8.645 1.00 90.12 89 GLY A N 1
ATOM 715 C CA . GLY A 1 89 ? -16.617 -10.440 8.094 1.00 90.12 89 GLY A CA 1
ATOM 716 C C . GLY A 1 89 ? -17.348 -9.168 7.652 1.00 90.12 89 GLY A C 1
ATOM 717 O O . GLY A 1 89 ? -18.420 -9.280 7.059 1.00 90.12 89 GLY A O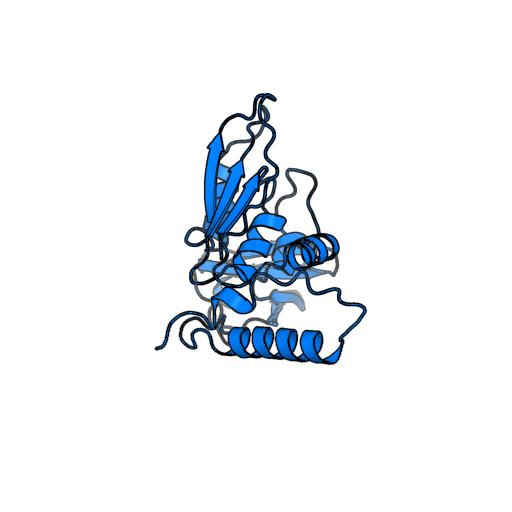 1
ATOM 718 N N . LYS A 1 90 ? -16.795 -7.967 7.880 1.00 91.88 90 LYS A N 1
ATOM 719 C CA . LYS A 1 90 ? -17.395 -6.703 7.419 1.00 91.88 90 LYS A CA 1
ATOM 720 C C . LYS A 1 90 ? -16.832 -6.270 6.061 1.00 91.88 90 LYS A C 1
ATOM 722 O O . LYS A 1 90 ? -15.675 -6.563 5.764 1.00 91.88 90 LYS A O 1
ATOM 727 N N . PRO A 1 91 ? -17.614 -5.553 5.238 1.00 92.12 91 PRO A N 1
ATOM 728 C CA . PRO A 1 91 ? -17.127 -5.043 3.962 1.00 92.12 91 PRO A CA 1
ATOM 729 C C . PRO A 1 91 ? -16.119 -3.902 4.157 1.00 92.12 91 PRO A C 1
ATOM 731 O O . PRO A 1 91 ? -16.205 -3.126 5.116 1.00 92.12 91 PRO A O 1
ATOM 734 N N . PHE A 1 92 ? -15.197 -3.759 3.204 1.00 91.00 92 PHE A N 1
ATOM 735 C CA . PHE A 1 92 ? -14.354 -2.567 3.103 1.00 91.00 92 PHE A CA 1
ATOM 736 C C . PHE A 1 92 ? -15.194 -1.301 2.846 1.00 91.00 92 PHE A C 1
ATOM 738 O O . PHE A 1 92 ? -16.299 -1.346 2.312 1.00 91.00 92 PHE A O 1
ATOM 745 N N . GLY A 1 93 ? -14.660 -0.147 3.241 1.00 90.19 93 GLY A N 1
ATOM 746 C CA . GLY A 1 93 ? -15.323 1.159 3.207 1.00 90.19 93 GLY A CA 1
ATOM 747 C C . GLY A 1 93 ? -16.179 1.463 4.441 1.00 90.19 93 GLY A C 1
ATOM 748 O O . GLY A 1 93 ? -16.711 2.567 4.562 1.00 90.19 93 GLY A O 1
ATOM 749 N N . LEU A 1 94 ? -16.314 0.518 5.377 1.00 91.06 94 LEU A N 1
ATOM 750 C CA . LEU A 1 94 ? -17.164 0.691 6.548 1.00 91.06 94 LEU A CA 1
ATOM 751 C C . LEU A 1 94 ? -16.536 1.616 7.601 1.00 91.06 94 LEU A C 1
ATOM 753 O O . LEU A 1 94 ? -15.337 1.576 7.887 1.00 91.06 94 LEU A O 1
ATOM 757 N N . LYS A 1 95 ? -17.401 2.406 8.239 1.00 93.06 95 LYS A N 1
ATOM 758 C CA . LYS A 1 95 ? -17.106 3.173 9.448 1.00 93.06 95 LYS A CA 1
ATOM 759 C C . LYS A 1 95 ? -17.234 2.283 10.685 1.00 93.06 95 LYS A C 1
ATOM 761 O O . LYS A 1 95 ? -18.327 1.811 10.995 1.00 93.06 95 LYS A O 1
ATOM 766 N N . VAL A 1 96 ? -16.141 2.092 11.416 1.00 92.00 96 VAL A N 1
ATOM 767 C CA . VAL A 1 96 ? -16.126 1.313 12.662 1.00 92.00 96 VAL A CA 1
ATOM 768 C C . VAL A 1 96 ? -16.012 2.250 13.849 1.00 92.00 96 VAL A C 1
ATOM 770 O O . VAL A 1 96 ? -15.191 3.166 13.847 1.00 92.00 96 VAL A O 1
ATOM 773 N N . PHE A 1 97 ? -16.850 2.022 14.858 1.00 90.62 97 PHE A N 1
ATOM 774 C CA . PHE A 1 97 ? -16.880 2.811 16.081 1.00 90.62 97 PHE A CA 1
ATOM 775 C C . PHE A 1 97 ? -16.097 2.126 17.198 1.00 90.62 97 PHE A C 1
ATOM 777 O O . PHE A 1 97 ? -16.095 0.903 17.305 1.00 90.62 97 PHE A O 1
ATOM 784 N N . SER A 1 98 ? -15.464 2.935 18.040 1.00 89.56 98 SER A N 1
ATOM 785 C CA . SER A 1 98 ? -14.925 2.510 19.325 1.00 89.56 98 SER A CA 1
ATOM 786 C C . SER A 1 98 ? -15.978 2.647 20.425 1.00 89.56 98 SER A C 1
ATOM 788 O O . SER A 1 98 ? -16.979 3.350 20.267 1.00 89.56 98 SER A O 1
ATOM 790 N N . ASN A 1 99 ? -15.692 2.065 21.588 1.00 84.25 99 ASN A N 1
ATOM 791 C CA . ASN A 1 99 ? -16.510 2.145 22.798 1.00 84.25 99 ASN A CA 1
ATOM 792 C C . ASN A 1 99 ? -16.810 3.591 23.239 1.00 84.25 99 ASN A C 1
ATOM 794 O O . ASN A 1 99 ? -17.857 3.846 23.824 1.00 84.25 99 ASN A O 1
ATOM 798 N N . LYS A 1 100 ? -15.923 4.554 22.945 1.00 85.06 100 LYS A N 1
ATOM 799 C CA . LYS A 1 100 ? -16.107 5.988 23.253 1.00 85.06 100 LYS A CA 1
ATOM 800 C C . LYS A 1 100 ? -16.758 6.802 22.119 1.00 85.06 100 LYS A C 1
ATOM 802 O O . LYS A 1 100 ? -16.523 8.005 22.016 1.00 85.06 100 LYS A O 1
ATOM 807 N N . SER A 1 101 ? -17.511 6.167 21.218 1.00 83.69 101 SER A N 1
ATOM 808 C CA . SER A 1 101 ? -18.198 6.815 20.077 1.00 83.69 101 SER A CA 1
ATOM 809 C C . SER A 1 101 ? -17.280 7.538 19.074 1.00 83.69 101 SER A C 1
ATOM 811 O O . SER A 1 101 ? -17.732 8.348 18.261 1.00 83.69 101 SER A O 1
ATOM 813 N N . ARG A 1 102 ? -15.975 7.252 19.098 1.00 91.00 102 ARG A N 1
ATOM 814 C CA . ARG A 1 102 ? -15.004 7.672 18.072 1.00 91.00 102 ARG A CA 1
ATOM 815 C C . ARG A 1 102 ? -15.000 6.658 16.937 1.00 91.00 102 ARG A C 1
ATOM 817 O O . ARG A 1 102 ? -15.475 5.547 17.129 1.00 91.00 102 ARG A O 1
ATOM 824 N N . PHE A 1 103 ? -14.497 7.018 15.762 1.00 91.94 103 PHE A N 1
ATOM 825 C CA . PHE A 1 103 ? -14.550 6.126 14.607 1.00 91.94 103 PHE A CA 1
ATOM 826 C C . PHE A 1 103 ? -13.312 6.208 13.725 1.00 91.94 103 PHE A C 1
ATOM 828 O O . PHE A 1 103 ? -12.606 7.215 13.730 1.00 91.94 103 PHE A O 1
ATOM 835 N N . VAL A 1 104 ? -13.123 5.157 12.937 1.00 94.44 104 VAL A N 1
ATOM 836 C CA . VAL A 1 104 ? -12.165 5.062 11.831 1.00 94.44 104 VAL A CA 1
ATOM 837 C C . VAL A 1 104 ? -12.864 4.453 10.615 1.00 94.44 104 VAL A C 1
ATOM 839 O O . VAL A 1 104 ? -13.901 3.799 10.764 1.00 94.44 104 VAL A O 1
ATOM 842 N N . TYR A 1 105 ? -12.318 4.663 9.419 1.00 94.38 105 TYR A N 1
ATOM 843 C CA . TYR A 1 105 ? -12.769 3.952 8.219 1.00 94.38 105 TYR A CA 1
ATOM 844 C C . TYR A 1 105 ? -11.793 2.832 7.871 1.00 94.38 105 TYR A C 1
ATOM 846 O O . TYR A 1 105 ? -10.580 3.027 7.931 1.00 94.38 105 TYR A O 1
ATOM 854 N N . LEU A 1 106 ? -12.328 1.671 7.499 1.00 93.81 106 LEU A N 1
ATOM 855 C CA . LEU A 1 106 ? -11.540 0.531 7.040 1.00 93.81 106 LEU A CA 1
ATOM 856 C C . LEU A 1 106 ? -11.549 0.506 5.517 1.00 93.81 106 LEU A C 1
ATOM 858 O O . LEU A 1 106 ? -12.564 0.175 4.917 1.00 93.81 106 LEU A O 1
ATOM 862 N N . LEU A 1 107 ? -10.448 0.883 4.882 1.00 91.38 107 LEU A N 1
ATOM 863 C CA . LEU A 1 107 ? -10.334 0.967 3.430 1.00 91.38 107 LEU A CA 1
ATOM 864 C C . LEU A 1 107 ? -9.590 -0.248 2.876 1.00 91.38 107 LEU A C 1
ATOM 866 O O . LEU A 1 107 ? -8.683 -0.791 3.515 1.00 91.38 107 LEU A O 1
ATOM 870 N N . ALA A 1 108 ? -9.979 -0.661 1.670 1.00 88.62 108 ALA A N 1
ATOM 871 C CA . ALA A 1 108 ? -9.246 -1.676 0.930 1.00 88.62 108 ALA A CA 1
ATOM 872 C C . ALA A 1 108 ? -7.837 -1.154 0.597 1.00 88.62 108 ALA A C 1
ATOM 874 O O . ALA A 1 108 ? -7.686 0.034 0.293 1.00 88.62 108 ALA A O 1
ATOM 875 N N . PRO A 1 109 ? -6.805 -2.009 0.637 1.00 84.62 109 PRO A N 1
ATOM 876 C CA . PRO A 1 109 ? -5.456 -1.608 0.281 1.00 84.62 109 PRO A CA 1
ATOM 877 C C . PRO A 1 109 ? -5.402 -1.307 -1.216 1.00 84.62 109 PRO A C 1
ATOM 879 O O . PRO A 1 109 ? -5.527 -2.194 -2.059 1.00 84.62 109 PRO A O 1
ATOM 882 N N . THR A 1 110 ? -5.218 -0.035 -1.553 1.00 83.00 110 THR A N 1
ATOM 883 C CA . THR A 1 110 ? -4.878 0.388 -2.911 1.00 83.00 110 THR A CA 1
ATOM 884 C C . THR A 1 110 ? -3.433 0.862 -2.945 1.00 83.00 110 THR A C 1
ATOM 886 O O . THR A 1 110 ? -2.850 1.176 -1.908 1.00 83.00 110 THR A O 1
ATOM 889 N N . LEU A 1 111 ? -2.835 0.910 -4.133 1.00 81.50 111 LEU A N 1
ATOM 890 C CA . LEU A 1 111 ? -1.448 1.345 -4.294 1.00 81.50 111 LEU A CA 1
ATOM 891 C C . LEU A 1 111 ? -1.263 2.806 -3.888 1.00 81.50 111 LEU A C 1
ATOM 893 O O . LEU A 1 111 ? -0.270 3.165 -3.274 1.00 81.50 111 LEU A O 1
ATOM 897 N N . GLU A 1 112 ? -2.258 3.630 -4.200 1.00 84.06 112 GLU A N 1
ATOM 898 C CA . GLU A 1 112 ? -2.283 5.052 -3.893 1.00 84.06 112 GLU A CA 1
ATOM 899 C C . GLU A 1 112 ? -2.318 5.264 -2.378 1.00 84.06 112 GLU A C 1
ATOM 901 O O . GLU A 1 112 ? -1.558 6.066 -1.847 1.00 84.06 112 GLU A O 1
ATOM 906 N N . LEU A 1 113 ? -3.152 4.491 -1.672 1.00 87.12 113 LEU A N 1
ATOM 907 C CA . LEU A 1 113 ? -3.183 4.497 -0.212 1.00 87.12 113 LEU A CA 1
ATOM 908 C C . LEU A 1 113 ? -1.899 3.909 0.378 1.00 87.12 113 LEU A C 1
ATOM 910 O O . LEU A 1 113 ? -1.397 4.442 1.361 1.00 87.12 113 LEU A O 1
ATOM 914 N N . TRP A 1 114 ? -1.341 2.858 -0.231 1.00 86.12 114 TRP A N 1
ATOM 915 C CA . TRP A 1 114 ? -0.073 2.260 0.188 1.00 86.12 114 TRP A CA 1
ATOM 916 C C . TRP A 1 114 ? 1.075 3.271 0.146 1.00 86.12 114 TRP A C 1
ATOM 918 O O . TRP A 1 114 ? 1.807 3.393 1.125 1.00 86.12 114 TRP A O 1
ATOM 928 N N . THR A 1 115 ? 1.182 4.059 -0.928 1.00 87.81 115 THR A N 1
ATOM 929 C CA . THR A 1 115 ? 2.162 5.150 -1.056 1.00 87.81 115 THR A CA 1
ATOM 930 C C . THR A 1 115 ? 2.087 6.157 0.095 1.00 87.81 115 THR A C 1
ATOM 932 O O . THR A 1 115 ? 3.112 6.725 0.460 1.00 87.81 115 THR A O 1
ATOM 935 N N . LEU A 1 116 ? 0.908 6.356 0.694 1.00 88.56 116 LEU A N 1
ATOM 936 C CA . LEU A 1 116 ? 0.710 7.286 1.811 1.00 88.56 116 LEU A CA 1
ATOM 937 C C . LEU A 1 116 ? 1.001 6.678 3.190 1.00 88.56 116 LEU A C 1
ATOM 939 O O . LEU A 1 116 ? 1.241 7.422 4.135 1.00 88.56 116 LEU A O 1
ATOM 943 N N . VAL A 1 117 ? 0.941 5.350 3.334 1.00 89.00 117 VAL A N 1
ATOM 944 C CA . VAL A 1 117 ? 1.093 4.669 4.639 1.00 89.00 117 VAL A CA 1
ATOM 945 C C . VAL A 1 117 ? 2.375 3.861 4.775 1.00 89.00 117 VAL A C 1
ATOM 947 O O . VAL A 1 117 ? 2.654 3.340 5.858 1.00 89.00 117 VAL A O 1
ATOM 950 N N . LEU A 1 118 ? 3.125 3.688 3.687 1.00 87.31 118 LEU A N 1
ATOM 951 C CA . LEU A 1 118 ? 4.376 2.945 3.705 1.00 87.31 118 LEU A CA 1
ATOM 952 C C . LEU A 1 118 ? 5.395 3.607 4.639 1.00 87.31 118 LEU A C 1
ATOM 954 O O . LEU A 1 118 ? 5.366 4.808 4.907 1.00 87.31 118 LEU A O 1
ATOM 958 N N . CYS A 1 119 ? 6.326 2.807 5.149 1.00 81.75 119 CYS A N 1
ATOM 959 C CA . CYS A 1 119 ? 7.396 3.333 5.982 1.00 81.75 119 CYS A CA 1
ATOM 960 C C . CYS A 1 119 ? 8.400 4.094 5.104 1.00 81.75 119 CYS A C 1
ATOM 962 O O . CYS A 1 119 ? 9.116 3.482 4.306 1.00 81.75 119 CYS A O 1
ATOM 964 N N . HIS A 1 120 ? 8.461 5.419 5.260 1.00 80.62 120 HIS A N 1
ATOM 965 C CA . HIS A 1 120 ? 9.425 6.266 4.560 1.00 80.62 120 HIS A CA 1
ATOM 966 C C . HIS A 1 120 ? 10.849 5.958 5.036 1.00 80.62 120 HIS A C 1
ATOM 968 O O . HIS A 1 120 ? 11.279 6.394 6.103 1.00 80.62 120 HIS A O 1
ATOM 974 N N . ARG A 1 121 ? 11.589 5.195 4.230 1.00 75.31 121 ARG A N 1
ATOM 975 C CA . ARG A 1 121 ? 13.015 4.898 4.453 1.00 75.31 121 ARG A CA 1
ATOM 976 C C . ARG A 1 121 ? 13.920 5.805 3.623 1.00 75.31 121 ARG A C 1
ATOM 978 O O . ARG A 1 121 ? 15.053 6.076 4.006 1.00 75.31 121 ARG A O 1
ATOM 985 N N . THR A 1 122 ? 13.403 6.271 2.496 1.00 78.06 122 THR A N 1
ATOM 986 C CA . THR A 1 122 ? 14.068 7.124 1.510 1.00 78.06 122 THR A CA 1
ATOM 987 C C . THR A 1 122 ? 13.082 8.178 1.012 1.00 78.06 122 THR A C 1
ATOM 989 O O . THR A 1 122 ? 11.898 8.155 1.364 1.00 78.06 122 THR A O 1
ATOM 992 N N . GLN A 1 123 ? 13.556 9.095 0.168 1.00 82.00 123 GLN A N 1
ATOM 993 C CA . GLN A 1 123 ? 12.654 9.885 -0.665 1.00 82.00 123 GLN A CA 1
ATOM 994 C C . GLN A 1 123 ? 11.844 8.935 -1.558 1.00 82.00 123 GLN A C 1
ATOM 996 O O . GLN A 1 123 ? 12.352 7.892 -1.949 1.00 82.00 123 GLN A O 1
ATOM 1001 N N . ILE A 1 124 ? 10.577 9.252 -1.823 1.00 86.94 124 ILE A N 1
ATOM 1002 C CA . ILE A 1 124 ? 9.705 8.422 -2.659 1.00 86.94 124 ILE A CA 1
ATOM 1003 C C . ILE A 1 124 ? 9.081 9.258 -3.766 1.00 86.94 124 ILE A C 1
ATOM 1005 O O . ILE A 1 124 ? 8.902 10.467 -3.612 1.00 86.94 124 ILE A O 1
ATOM 1009 N N . LEU A 1 125 ? 8.693 8.589 -4.850 1.00 89.06 125 LEU A N 1
ATOM 1010 C CA . LEU A 1 125 ? 7.775 9.156 -5.830 1.00 89.06 125 LEU A CA 1
ATOM 1011 C C . LEU A 1 125 ? 6.332 9.013 -5.342 1.00 89.06 125 LEU A C 1
ATOM 1013 O O . LEU A 1 125 ? 5.944 7.973 -4.795 1.00 89.06 125 LEU A O 1
ATOM 1017 N N . TYR A 1 126 ? 5.546 10.063 -5.569 1.00 90.38 126 TYR A N 1
ATOM 1018 C CA . TYR A 1 126 ? 4.112 10.085 -5.305 1.00 90.38 126 TYR A CA 1
ATOM 1019 C C . TYR A 1 126 ? 3.318 9.802 -6.579 1.00 90.38 126 TYR A C 1
ATOM 1021 O O . TYR A 1 126 ? 3.854 9.794 -7.686 1.00 90.38 126 TYR A O 1
ATOM 1029 N N . VAL A 1 127 ? 2.010 9.592 -6.416 1.00 87.88 127 VAL A N 1
ATOM 1030 C CA . VAL A 1 127 ? 1.083 9.223 -7.496 1.00 87.88 127 VAL A CA 1
ATOM 1031 C C . VAL A 1 127 ? 1.195 10.112 -8.741 1.00 87.88 127 VAL A C 1
ATOM 1033 O O . VAL A 1 127 ? 1.112 9.596 -9.851 1.00 87.88 127 VAL A O 1
ATOM 1036 N N . ALA A 1 128 ? 1.437 11.418 -8.582 1.00 90.44 128 ALA A N 1
ATOM 1037 C CA . ALA A 1 128 ? 1.585 12.340 -9.705 1.00 90.44 128 ALA A CA 1
ATOM 1038 C C . ALA A 1 128 ? 2.804 11.988 -10.574 1.00 90.44 128 ALA A C 1
ATOM 1040 O O . ALA A 1 128 ? 2.655 11.730 -11.767 1.00 90.44 128 ALA A O 1
ATOM 1041 N N . ASP A 1 129 ? 3.989 11.877 -9.975 1.00 91.38 129 ASP A N 1
ATOM 1042 C CA . ASP A 1 129 ? 5.218 11.550 -10.707 1.00 91.38 129 ASP A CA 1
ATOM 1043 C C . ASP A 1 129 ? 5.180 10.125 -11.263 1.00 91.38 129 ASP A C 1
ATOM 1045 O O . ASP A 1 129 ? 5.558 9.880 -12.406 1.00 91.38 129 ASP A O 1
ATOM 1049 N N . ILE A 1 130 ? 4.652 9.182 -10.478 1.00 90.12 130 ILE A N 1
ATOM 1050 C CA . ILE A 1 130 ? 4.468 7.791 -10.900 1.00 90.12 130 ILE A CA 1
ATOM 1051 C C . ILE A 1 130 ? 3.551 7.717 -12.125 1.00 90.12 130 ILE A C 1
ATOM 1053 O O . ILE A 1 130 ? 3.839 6.965 -13.055 1.00 90.12 130 ILE A O 1
ATOM 1057 N N . SER A 1 131 ? 2.474 8.509 -12.158 1.00 88.56 131 SER A N 1
ATOM 1058 C CA . SER A 1 131 ? 1.564 8.537 -13.305 1.00 88.56 131 SER A CA 1
ATOM 1059 C C . SER A 1 131 ? 2.270 9.001 -14.578 1.00 88.56 131 SER A C 1
ATOM 1061 O O . SER A 1 131 ? 2.084 8.390 -15.629 1.00 88.56 131 SER A O 1
ATOM 1063 N N . PHE A 1 132 ? 3.157 9.998 -14.474 1.00 90.94 132 PHE A N 1
ATOM 1064 C CA . PHE A 1 132 ? 3.984 10.427 -15.595 1.00 90.94 132 PHE A CA 1
ATOM 1065 C C . PHE A 1 132 ? 4.954 9.333 -16.028 1.00 90.94 132 PHE A C 1
ATOM 1067 O O . PHE A 1 132 ? 5.031 9.050 -17.217 1.00 90.94 132 PHE A O 1
ATOM 1074 N N . VAL A 1 133 ? 5.650 8.679 -15.095 1.00 89.00 133 VAL A N 1
ATOM 1075 C CA . VAL A 1 133 ? 6.581 7.585 -15.419 1.00 89.00 133 VAL A CA 1
ATOM 1076 C C . VAL A 1 133 ? 5.867 6.463 -16.175 1.00 89.00 133 VAL A C 1
ATOM 1078 O O . VAL A 1 133 ? 6.338 6.041 -17.227 1.00 89.00 133 VAL A O 1
ATOM 1081 N N . ILE A 1 134 ? 4.712 6.014 -15.681 1.00 87.06 134 ILE A N 1
ATOM 1082 C CA . ILE A 1 134 ? 3.913 4.964 -16.328 1.00 87.06 134 ILE A CA 1
ATOM 1083 C C . ILE A 1 134 ? 3.470 5.400 -17.728 1.00 87.06 134 ILE A C 1
ATOM 1085 O O . ILE A 1 134 ? 3.565 4.616 -18.672 1.00 87.06 134 ILE A O 1
ATOM 1089 N N . MET A 1 135 ? 3.007 6.645 -17.861 1.00 85.81 135 MET A N 1
ATOM 1090 C CA . MET A 1 135 ? 2.518 7.195 -19.122 1.00 85.81 135 MET A CA 1
ATOM 1091 C C . MET A 1 135 ? 3.635 7.342 -20.162 1.00 85.81 135 MET A C 1
ATOM 1093 O O . MET A 1 135 ? 3.474 6.877 -21.284 1.00 85.81 135 MET A O 1
ATOM 1097 N N . TYR A 1 136 ? 4.765 7.954 -19.801 1.00 87.00 136 TYR A N 1
ATOM 1098 C CA . TYR A 1 136 ? 5.879 8.209 -20.723 1.00 87.00 136 TYR A CA 1
ATOM 1099 C C . TYR A 1 136 ? 6.606 6.938 -21.161 1.00 87.00 136 TYR A C 1
ATOM 1101 O O . TYR A 1 136 ? 7.154 6.899 -22.255 1.00 87.00 136 TYR A O 1
ATOM 1109 N N . LEU A 1 137 ? 6.619 5.907 -20.317 1.00 83.00 137 LEU A N 1
ATOM 1110 C CA . LEU A 1 137 ? 7.185 4.599 -20.657 1.00 83.00 137 LEU A CA 1
ATOM 1111 C C . LEU A 1 137 ? 6.174 3.683 -21.355 1.00 83.00 137 LEU A C 1
ATOM 1113 O O . LEU A 1 137 ? 6.478 2.520 -21.605 1.00 83.00 137 LEU A O 1
ATOM 1117 N N . GLU A 1 138 ? 4.967 4.195 -21.613 1.00 83.94 138 GLU A N 1
ATOM 1118 C CA . GLU A 1 138 ? 3.849 3.491 -22.239 1.00 83.94 138 GLU A CA 1
ATOM 1119 C C . GLU A 1 138 ? 3.562 2.111 -21.636 1.00 83.94 138 GLU A C 1
ATOM 1121 O O . GLU A 1 138 ? 3.097 1.205 -22.338 1.00 83.94 138 GLU A O 1
ATOM 1126 N N . LEU A 1 139 ? 3.815 1.955 -20.332 1.00 82.00 139 LEU A N 1
ATOM 1127 C CA . LEU A 1 139 ? 3.740 0.665 -19.662 1.00 82.00 139 LEU A CA 1
ATOM 1128 C C . LEU A 1 139 ? 2.336 0.089 -19.788 1.00 82.00 139 LEU A C 1
ATOM 1130 O O . LEU A 1 139 ? 1.331 0.756 -19.529 1.00 82.00 139 LEU A O 1
ATOM 1134 N N . VAL A 1 140 ? 2.285 -1.182 -20.162 1.00 80.75 140 VAL A N 1
ATOM 1135 C CA . VAL A 1 140 ? 1.047 -1.938 -20.260 1.00 80.75 140 VAL A CA 1
ATOM 1136 C C . VAL A 1 140 ? 1.142 -3.249 -19.507 1.00 80.75 140 VAL A C 1
ATOM 1138 O O . VAL A 1 140 ? 2.186 -3.673 -19.008 1.00 80.75 140 VAL A O 1
ATOM 1141 N N . TYR A 1 141 ? -0.011 -3.885 -19.430 1.00 80.00 141 TYR A N 1
ATOM 1142 C CA . TYR 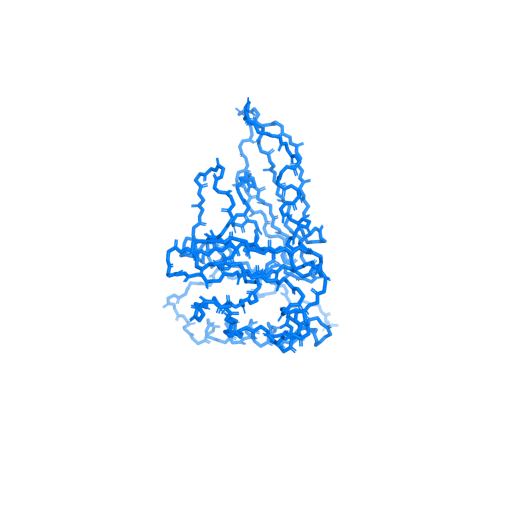A 1 141 ? -0.161 -5.242 -18.972 1.00 80.00 141 TYR A CA 1
ATOM 1143 C C . TYR A 1 141 ? 0.842 -6.194 -19.634 1.00 80.00 141 TYR A C 1
ATOM 1145 O O . TYR A 1 141 ? 1.030 -6.158 -20.849 1.00 80.00 141 TYR A O 1
ATOM 1153 N N . GLY A 1 142 ? 1.446 -7.079 -18.839 1.00 76.81 142 GLY A N 1
ATOM 1154 C CA . GLY A 1 142 ? 2.387 -8.079 -19.339 1.00 76.81 142 GLY A CA 1
ATOM 1155 C C . GLY A 1 142 ? 3.811 -7.574 -19.558 1.00 76.81 142 GLY A C 1
ATOM 1156 O O . GLY A 1 142 ? 4.701 -8.404 -19.725 1.00 76.81 142 GLY A O 1
ATOM 1157 N N . CYS A 1 143 ? 4.056 -6.260 -19.497 1.00 78.19 143 CYS A N 1
ATOM 1158 C CA . CYS A 1 143 ? 5.400 -5.720 -19.654 1.00 78.19 143 CYS A CA 1
ATOM 1159 C C . CYS A 1 143 ? 6.358 -6.273 -18.598 1.00 78.19 143 CYS A C 1
ATOM 1161 O O . CYS A 1 143 ? 6.033 -6.403 -17.412 1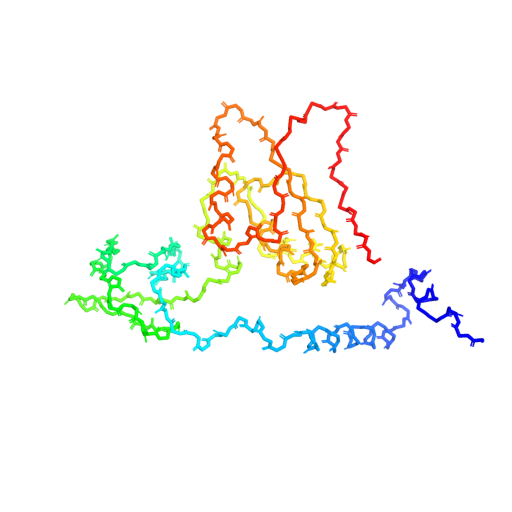.00 78.19 143 CYS A O 1
ATOM 1163 N N . LEU A 1 144 ? 7.587 -6.522 -19.032 1.00 80.50 144 LEU A N 1
ATOM 1164 C CA . LEU A 1 144 ? 8.701 -6.677 -18.118 1.00 80.50 144 LEU A CA 1
ATOM 1165 C C . LEU A 1 144 ? 9.217 -5.297 -17.734 1.00 80.50 144 LEU A C 1
ATOM 1167 O O . LEU A 1 144 ? 9.470 -4.485 -18.613 1.00 80.50 144 LEU A O 1
ATOM 1171 N N . VAL A 1 145 ? 9.368 -5.019 -16.439 1.00 81.94 145 VAL A N 1
ATOM 1172 C CA . VAL A 1 145 ? 9.893 -3.730 -15.971 1.00 81.94 145 VAL A CA 1
ATOM 1173 C C . VAL A 1 145 ? 11.114 -3.960 -15.104 1.00 81.94 145 VAL A C 1
ATOM 1175 O O . VAL A 1 145 ? 11.053 -4.675 -14.105 1.00 81.94 145 VAL A O 1
ATOM 1178 N N . LEU A 1 146 ? 12.229 -3.334 -15.477 1.00 82.88 146 LEU A N 1
ATOM 1179 C CA . LEU A 1 146 ? 13.444 -3.314 -14.674 1.00 82.88 146 LEU A CA 1
ATOM 1180 C C . LEU A 1 146 ? 13.561 -1.983 -13.929 1.00 82.88 146 LEU A C 1
ATOM 1182 O O . LEU A 1 146 ? 13.848 -0.946 -14.517 1.00 82.88 146 LEU A O 1
ATOM 1186 N N . GLU A 1 147 ? 13.387 -2.036 -12.617 1.00 82.50 147 GLU A N 1
ATOM 1187 C CA . GLU A 1 147 ? 13.591 -0.924 -11.699 1.00 82.50 147 GLU A CA 1
ATOM 1188 C C . GLU A 1 147 ? 14.936 -1.091 -10.973 1.00 82.50 147 GLU A C 1
ATOM 1190 O O . GLU A 1 147 ? 15.280 -2.166 -10.470 1.00 82.50 147 GLU A O 1
ATOM 1195 N N . SER A 1 148 ? 15.713 -0.012 -10.884 1.00 76.44 148 SER A N 1
ATOM 1196 C CA . SER A 1 148 ? 16.941 0.025 -10.088 1.00 76.44 148 SER A CA 1
ATOM 1197 C C . SER A 1 148 ? 16.782 1.039 -8.964 1.00 76.44 148 SER A C 1
ATOM 1199 O O . SER A 1 148 ? 16.715 2.233 -9.231 1.00 76.44 148 SER A O 1
ATOM 1201 N N . GLY A 1 149 ? 16.764 0.555 -7.720 1.00 73.00 149 GLY A N 1
ATOM 1202 C CA . GLY A 1 149 ? 16.435 1.341 -6.533 1.00 73.00 149 GLY A CA 1
ATOM 1203 C C . GLY A 1 149 ? 15.019 1.048 -6.041 1.00 73.00 149 GLY A C 1
ATOM 1204 O O . GLY A 1 149 ? 14.130 1.864 -6.210 1.00 73.00 149 GLY A O 1
ATOM 1205 N N . THR A 1 150 ? 14.808 -0.113 -5.410 1.00 71.06 150 THR A N 1
ATOM 1206 C CA . THR A 1 150 ? 13.504 -0.480 -4.814 1.00 71.06 150 THR A CA 1
ATOM 1207 C C . THR A 1 150 ? 13.074 0.482 -3.707 1.00 71.06 150 THR A C 1
ATOM 1209 O O . THR A 1 150 ? 11.882 0.674 -3.477 1.00 71.06 150 THR A O 1
ATOM 1212 N N . GLU A 1 151 ? 14.047 1.082 -3.011 1.00 73.50 151 GLU A N 1
ATOM 1213 C CA . GLU A 1 151 ? 13.803 2.110 -1.999 1.00 73.50 151 GLU A CA 1
ATOM 1214 C C . GLU A 1 151 ? 12.715 1.695 -0.983 1.00 73.50 151 GLU A C 1
ATOM 1216 O O . GLU A 1 151 ? 12.782 0.601 -0.416 1.00 73.50 151 GLU A O 1
ATOM 1221 N N . SER A 1 152 ? 11.723 2.556 -0.734 1.00 77.88 152 SER A N 1
ATOM 1222 C CA . SER A 1 152 ? 10.571 2.278 0.135 1.00 77.88 152 SER A CA 1
ATOM 1223 C C . SER A 1 152 ? 9.423 1.554 -0.597 1.00 77.88 152 SER A C 1
ATOM 1225 O O . SER A 1 152 ? 8.374 1.315 -0.007 1.00 77.88 152 SER A O 1
ATOM 1227 N N . GLY A 1 153 ? 9.596 1.218 -1.881 1.00 81.31 153 GLY A N 1
ATOM 1228 C CA . GLY A 1 153 ? 8.665 0.406 -2.669 1.00 81.31 153 GLY A CA 1
ATOM 1229 C C . GLY A 1 153 ? 7.470 1.144 -3.280 1.00 81.31 153 GLY A C 1
ATOM 1230 O O . GLY A 1 153 ? 6.604 0.483 -3.845 1.00 81.31 153 GLY A O 1
ATOM 1231 N N . SER A 1 154 ? 7.386 2.480 -3.203 1.00 87.56 154 SER A N 1
ATOM 1232 C CA . SER A 1 154 ? 6.246 3.252 -3.749 1.00 87.56 154 SER A CA 1
ATOM 1233 C C . SER A 1 154 ? 6.065 3.050 -5.263 1.00 87.56 154 SER A C 1
ATOM 1235 O O . SER A 1 154 ? 4.990 2.658 -5.732 1.00 87.56 154 SER A O 1
ATOM 1237 N N . LEU A 1 155 ? 7.144 3.263 -6.027 1.00 87.81 155 LEU A N 1
ATOM 1238 C CA . LEU A 1 155 ? 7.148 3.094 -7.479 1.00 87.81 155 LEU A CA 1
ATOM 1239 C C . LEU A 1 155 ? 6.963 1.619 -7.849 1.00 87.81 155 LEU A C 1
ATOM 1241 O O . LEU A 1 155 ? 6.050 1.303 -8.608 1.00 87.81 155 LEU A O 1
ATOM 1245 N N . THR A 1 156 ? 7.748 0.717 -7.248 1.00 87.62 156 THR A N 1
ATOM 1246 C CA . THR A 1 156 ? 7.651 -0.736 -7.456 1.00 87.62 156 THR A CA 1
ATOM 1247 C C . THR A 1 156 ? 6.219 -1.236 -7.327 1.00 87.62 156 THR A C 1
ATOM 1249 O O . THR A 1 156 ? 5.707 -1.902 -8.223 1.00 87.62 156 THR A O 1
ATOM 1252 N N . THR A 1 157 ? 5.550 -0.882 -6.227 1.00 85.00 157 THR A N 1
ATOM 1253 C CA . THR A 1 157 ? 4.183 -1.322 -5.934 1.00 85.00 157 THR A CA 1
ATOM 1254 C C . THR A 1 157 ? 3.235 -0.796 -7.013 1.00 85.00 157 THR A C 1
ATOM 1256 O O . THR A 1 157 ? 2.412 -1.549 -7.525 1.00 85.00 157 THR A O 1
ATOM 1259 N N . SER A 1 158 ? 3.415 0.445 -7.468 1.00 87.00 158 SER A N 1
ATOM 1260 C CA . SER A 1 158 ? 2.603 1.014 -8.548 1.00 87.00 158 SER A CA 1
ATOM 1261 C C . SER A 1 158 ? 2.797 0.331 -9.902 1.00 87.00 158 SER A C 1
ATOM 1263 O O . SER A 1 158 ? 1.821 0.046 -10.599 1.00 87.00 158 SER A O 1
ATOM 1265 N N . LEU A 1 159 ? 4.041 -0.015 -10.238 1.00 86.81 159 LEU A N 1
ATOM 1266 C CA . LEU A 1 159 ? 4.378 -0.746 -11.458 1.00 86.81 159 LEU A CA 1
ATOM 1267 C C . LEU A 1 159 ? 3.710 -2.125 -11.497 1.00 86.81 159 LEU A C 1
ATOM 1269 O O . LEU A 1 159 ? 3.241 -2.535 -12.556 1.00 86.81 159 LEU A O 1
ATOM 1273 N N . THR A 1 160 ? 3.585 -2.814 -10.353 1.00 84.31 160 THR A N 1
ATOM 1274 C CA . THR A 1 160 ? 2.957 -4.150 -10.310 1.00 84.31 160 THR A CA 1
ATOM 1275 C C . THR A 1 160 ? 1.526 -4.168 -10.821 1.00 84.31 160 THR A C 1
ATOM 1277 O O . THR A 1 160 ? 1.137 -5.140 -11.463 1.00 84.31 160 THR A O 1
ATOM 1280 N N . ARG A 1 161 ? 0.741 -3.109 -10.573 1.00 83.50 161 ARG A N 1
ATOM 1281 C CA . ARG A 1 161 ? -0.637 -3.031 -11.077 1.00 83.50 161 ARG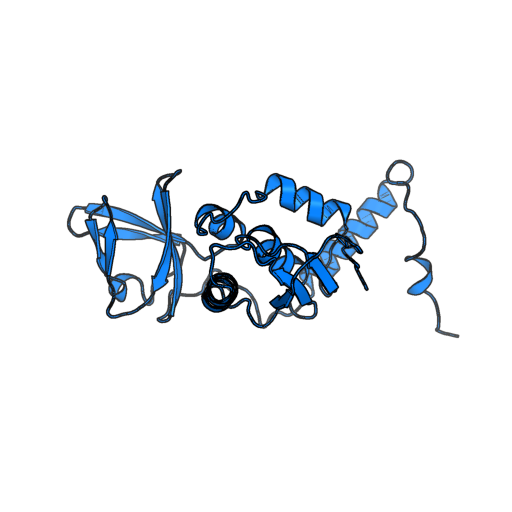 A CA 1
ATOM 1282 C C . ARG A 1 161 ? -0.659 -2.898 -12.588 1.00 83.50 161 ARG A C 1
ATOM 1284 O O . ARG A 1 161 ? -1.530 -3.486 -13.218 1.00 83.50 161 ARG A O 1
ATOM 1291 N N . VAL A 1 162 ? 0.274 -2.138 -13.153 1.00 83.06 162 VAL A N 1
ATOM 1292 C CA . VAL A 1 162 ? 0.338 -1.931 -14.601 1.00 83.06 162 VAL A CA 1
ATOM 1293 C C . VAL A 1 162 ? 0.718 -3.225 -15.304 1.00 83.06 162 VAL A C 1
ATOM 1295 O O . VAL A 1 162 ? 0.085 -3.579 -16.288 1.00 83.06 162 VAL A O 1
ATOM 1298 N N . VAL A 1 163 ? 1.692 -3.963 -14.764 1.00 80.50 163 VAL A N 1
ATOM 1299 C CA . VAL A 1 163 ? 2.219 -5.185 -15.389 1.00 80.50 163 VAL A CA 1
ATOM 1300 C C . VAL A 1 163 ? 1.503 -6.473 -14.974 1.00 80.50 163 VAL A C 1
ATOM 1302 O O . VAL A 1 163 ? 1.950 -7.544 -15.367 1.00 80.50 163 VAL A O 1
ATOM 1305 N N . ALA A 1 164 ? 0.453 -6.392 -14.150 1.00 73.31 164 ALA A N 1
ATOM 1306 C CA . ALA A 1 164 ? -0.130 -7.519 -13.414 1.00 73.31 164 ALA A CA 1
ATOM 1307 C C . ALA A 1 164 ? -0.460 -8.763 -14.274 1.00 73.31 164 ALA A C 1
ATOM 1309 O O . ALA A 1 164 ? -0.491 -8.707 -15.494 1.00 73.31 164 ALA A O 1
ATOM 1310 N N . LEU A 1 165 ? -0.749 -9.888 -13.601 1.00 69.25 165 LEU A N 1
ATOM 1311 C CA . LEU A 1 165 ? -1.146 -11.215 -14.122 1.00 69.25 165 LEU A CA 1
ATOM 1312 C C . LEU A 1 165 ? -0.116 -11.976 -14.991 1.00 69.25 165 LEU A C 1
ATOM 1314 O O . LEU A 1 165 ? 0.043 -13.171 -14.755 1.00 69.25 165 LEU A O 1
ATOM 1318 N N . THR A 1 166 ? 0.580 -11.348 -15.946 1.00 73.19 166 THR A N 1
ATOM 1319 C CA . THR A 1 166 ? 1.621 -12.022 -16.765 1.00 73.19 166 THR A CA 1
ATOM 1320 C C . THR A 1 166 ? 2.967 -11.308 -16.796 1.00 73.19 166 THR A C 1
ATOM 1322 O O . THR A 1 166 ? 3.959 -11.923 -17.179 1.00 73.19 166 THR A O 1
ATOM 1325 N N . GLY A 1 167 ? 3.023 -10.030 -16.420 1.00 74.25 167 GLY A N 1
ATOM 1326 C CA . GLY A 1 167 ? 4.265 -9.266 -16.370 1.00 74.25 167 GLY A CA 1
ATOM 1327 C C . GLY A 1 167 ? 4.966 -9.383 -15.020 1.00 74.25 167 GLY A C 1
ATOM 1328 O O . GLY A 1 167 ? 4.417 -9.884 -14.034 1.00 74.25 167 GLY A O 1
ATOM 1329 N N . HIS A 1 168 ? 6.203 -8.896 -14.976 1.00 79.44 168 HIS A N 1
ATOM 1330 C CA . HIS A 1 168 ? 7.042 -8.954 -13.785 1.00 79.44 168 HIS A CA 1
ATOM 1331 C C . HIS A 1 168 ? 7.815 -7.652 -13.594 1.00 79.44 168 HIS A C 1
ATOM 1333 O O . HIS A 1 168 ? 8.343 -7.074 -14.546 1.00 79.44 168 HIS A O 1
ATOM 1339 N N . VAL A 1 169 ? 7.931 -7.226 -12.334 1.00 82.25 169 VAL A N 1
ATOM 1340 C CA . VAL A 1 169 ? 8.791 -6.105 -11.945 1.00 82.25 169 VAL A CA 1
ATOM 1341 C C . VAL A 1 169 ? 10.065 -6.671 -11.334 1.00 82.25 169 VAL A C 1
ATOM 1343 O O . VAL A 1 169 ? 10.053 -7.216 -10.229 1.00 82.25 169 VAL A O 1
ATOM 1346 N N . TYR A 1 170 ? 11.178 -6.542 -12.044 1.00 81.25 170 TYR A N 1
ATOM 1347 C CA . TYR A 1 170 ? 12.500 -6.807 -11.499 1.00 81.25 170 TYR A CA 1
ATOM 1348 C C . TYR A 1 170 ? 12.999 -5.551 -10.814 1.00 81.25 170 TYR A C 1
ATOM 1350 O O . TYR A 1 170 ? 13.352 -4.584 -11.478 1.00 81.25 170 TYR A O 1
ATOM 1358 N N . THR A 1 171 ? 13.064 -5.574 -9.490 1.00 78.31 171 THR A N 1
ATOM 1359 C CA . THR A 1 171 ? 13.550 -4.430 -8.723 1.00 78.31 171 THR A CA 1
ATOM 1360 C C . THR A 1 171 ? 14.876 -4.758 -8.051 1.00 78.31 171 THR A C 1
ATOM 1362 O O . THR A 1 171 ? 15.084 -5.877 -7.561 1.00 78.31 171 THR A O 1
ATOM 1365 N N . ARG A 1 172 ? 15.813 -3.805 -8.060 1.00 73.44 172 ARG A N 1
ATOM 1366 C CA . ARG A 1 172 ? 17.114 -3.954 -7.401 1.00 73.44 172 ARG A CA 1
ATOM 1367 C C . ARG A 1 172 ? 17.217 -3.079 -6.156 1.00 73.44 172 ARG A C 1
ATOM 1369 O O . ARG A 1 172 ? 17.118 -1.858 -6.247 1.00 73.44 172 ARG A O 1
ATOM 1376 N N . LEU A 1 173 ? 17.511 -3.701 -5.015 1.00 65.62 173 LEU A N 1
ATOM 1377 C CA . LEU A 1 173 ? 17.839 -3.002 -3.768 1.00 65.62 173 LEU A CA 1
ATOM 1378 C C . LEU A 1 173 ? 19.326 -2.634 -3.750 1.00 65.62 173 LEU A C 1
ATOM 1380 O O . LEU A 1 173 ? 20.179 -3.507 -3.936 1.00 65.62 173 LEU A O 1
ATOM 1384 N N . ILE A 1 174 ? 19.621 -1.356 -3.503 1.00 58.53 174 ILE A N 1
ATOM 1385 C CA . ILE A 1 174 ? 20.981 -0.844 -3.304 1.00 58.53 174 ILE A CA 1
ATOM 1386 C C . ILE A 1 174 ? 21.311 -0.937 -1.812 1.00 58.53 174 ILE A C 1
ATOM 1388 O O . ILE A 1 174 ? 20.549 -0.464 -0.969 1.00 58.53 174 ILE A O 1
ATOM 1392 N N . PHE A 1 175 ? 22.445 -1.554 -1.483 1.00 51.91 175 PHE A N 1
ATOM 1393 C CA . PHE A 1 175 ? 22.968 -1.573 -0.122 1.00 51.91 175 PHE A CA 1
ATOM 1394 C C . PHE A 1 175 ? 23.618 -0.228 0.199 1.00 51.91 175 PHE A C 1
ATOM 1396 O O . PHE A 1 175 ? 24.758 0.021 -0.184 1.00 51.91 175 PHE A O 1
ATOM 1403 N N . THR A 1 176 ? 22.932 0.614 0.964 1.00 45.47 176 THR A N 1
ATOM 1404 C CA . THR A 1 176 ? 23.592 1.701 1.695 1.00 45.47 176 THR A CA 1
ATOM 1405 C C . THR A 1 176 ? 23.586 1.344 3.177 1.00 45.47 176 THR A C 1
ATOM 1407 O O . THR A 1 176 ? 22.624 0.783 3.694 1.00 45.47 176 THR A O 1
ATOM 1410 N N . ASN A 1 177 ? 24.704 1.616 3.841 1.00 41.00 177 ASN A N 1
ATOM 1411 C CA . ASN A 1 177 ? 25.244 0.987 5.054 1.00 41.00 177 ASN A CA 1
ATOM 1412 C C . ASN A 1 177 ? 24.405 1.064 6.368 1.00 41.00 177 ASN A C 1
ATOM 1414 O O . ASN A 1 177 ? 24.997 1.086 7.442 1.00 41.00 177 ASN A O 1
ATOM 1418 N N . LYS A 1 178 ? 23.059 1.150 6.343 1.00 44.00 178 LYS A N 1
ATOM 1419 C CA . LYS A 1 178 ? 22.197 1.296 7.545 1.00 44.00 178 LYS A CA 1
ATOM 1420 C C . LYS A 1 178 ? 20.764 0.716 7.462 1.00 44.00 178 LYS A C 1
ATOM 1422 O O . LYS A 1 178 ? 19.893 1.173 8.195 1.00 44.00 178 LYS A O 1
ATOM 1427 N N . GLY A 1 179 ? 20.469 -0.285 6.630 1.00 50.69 179 GLY A N 1
ATOM 1428 C CA . GLY A 1 179 ? 19.120 -0.878 6.603 1.00 50.69 179 GLY A CA 1
ATOM 1429 C C . GLY A 1 179 ? 19.108 -2.304 6.076 1.00 50.69 179 GLY A C 1
ATOM 1430 O O . GLY A 1 179 ? 19.722 -2.584 5.048 1.00 50.69 179 GLY A O 1
ATOM 1431 N N . LEU A 1 180 ? 18.452 -3.218 6.797 1.00 51.25 180 LEU A N 1
ATOM 1432 C CA . LEU A 1 180 ? 18.488 -4.634 6.454 1.00 51.25 180 LEU A CA 1
ATOM 1433 C C . LEU A 1 180 ? 17.652 -4.922 5.184 1.00 51.25 180 LEU A C 1
ATOM 1435 O O . LEU A 1 180 ? 16.495 -4.505 5.098 1.00 51.25 180 LEU A O 1
ATOM 1439 N N . PRO A 1 181 ? 18.195 -5.681 4.213 1.00 52.09 181 PRO A N 1
ATOM 1440 C CA . PRO A 1 181 ? 17.539 -5.991 2.936 1.00 52.09 181 PRO A CA 1
ATOM 1441 C C . PRO A 1 181 ? 16.248 -6.818 3.070 1.00 52.09 181 PRO A C 1
ATOM 1443 O O . PRO A 1 181 ? 15.475 -6.887 2.116 1.00 52.09 181 PRO A O 1
ATOM 1446 N N . HIS A 1 182 ? 15.983 -7.421 4.234 1.00 53.03 182 HIS A N 1
ATOM 1447 C CA . HIS A 1 182 ? 14.744 -8.164 4.484 1.00 53.03 182 HIS A CA 1
ATOM 1448 C C . HIS A 1 182 ? 13.501 -7.262 4.500 1.00 53.03 182 HIS A C 1
ATOM 1450 O O . HIS A 1 182 ? 12.445 -7.688 4.047 1.00 53.03 182 HIS A O 1
ATOM 1456 N N . LEU A 1 183 ? 13.635 -5.990 4.900 1.00 59.50 183 LEU A N 1
ATOM 1457 C CA . LEU A 1 183 ? 12.494 -5.086 5.095 1.00 59.50 183 LEU A CA 1
ATOM 1458 C C . LEU A 1 183 ? 11.754 -4.774 3.788 1.00 59.50 183 LEU A C 1
ATOM 1460 O O . LEU A 1 183 ? 10.538 -4.649 3.769 1.00 59.50 183 LEU A O 1
ATOM 1464 N N . GLY A 1 184 ? 12.478 -4.662 2.668 1.00 65.00 184 GLY A N 1
ATOM 1465 C CA . GLY A 1 184 ? 11.844 -4.470 1.360 1.00 65.00 184 GLY A CA 1
ATOM 1466 C C . GLY A 1 184 ? 11.030 -5.690 0.929 1.00 65.00 184 GLY A C 1
ATOM 1467 O O . GLY A 1 184 ? 9.929 -5.548 0.416 1.00 65.00 184 GLY A O 1
ATOM 1468 N N . ARG A 1 185 ? 11.552 -6.895 1.176 1.00 70.62 185 ARG A N 1
ATOM 1469 C CA . ARG A 1 185 ? 10.880 -8.149 0.819 1.00 70.62 185 ARG A CA 1
ATOM 1470 C C . ARG A 1 185 ? 9.645 -8.395 1.682 1.00 70.62 185 ARG A C 1
ATOM 1472 O O . ARG A 1 185 ? 8.607 -8.765 1.147 1.00 70.62 185 ARG A O 1
ATOM 1479 N N . GLU A 1 186 ? 9.752 -8.126 2.979 1.00 75.12 186 GLU A N 1
ATOM 1480 C CA . GLU A 1 186 ? 8.646 -8.234 3.931 1.00 75.12 186 GLU A CA 1
ATOM 1481 C C . GLU A 1 186 ? 7.481 -7.308 3.561 1.00 75.12 186 GLU A C 1
ATOM 1483 O O . GLU A 1 186 ? 6.327 -7.718 3.651 1.00 75.12 186 GLU A O 1
ATOM 1488 N N . ASP A 1 187 ? 7.750 -6.092 3.077 1.00 76.19 187 ASP A N 1
ATOM 1489 C CA . ASP A 1 187 ? 6.698 -5.173 2.622 1.00 76.19 187 ASP A CA 1
ATOM 1490 C C . ASP A 1 187 ? 5.929 -5.720 1.402 1.00 76.19 187 ASP A C 1
ATOM 1492 O O . ASP A 1 187 ? 4.699 -5.622 1.339 1.00 76.19 187 ASP A O 1
ATOM 1496 N N . PHE A 1 188 ? 6.618 -6.370 0.456 1.00 76.06 188 PHE A N 1
ATOM 1497 C CA . PHE A 1 188 ? 5.965 -7.028 -0.686 1.00 76.06 188 PHE A CA 1
ATOM 1498 C C . PHE A 1 188 ? 5.217 -8.305 -0.287 1.00 76.06 188 PHE A C 1
ATOM 1500 O O . PHE A 1 188 ? 4.153 -8.596 -0.834 1.00 76.06 188 PHE A O 1
ATOM 1507 N N . GLU A 1 189 ? 5.722 -9.039 0.706 1.00 77.88 189 GLU A N 1
ATOM 1508 C CA . GLU A 1 189 ? 5.025 -10.190 1.286 1.00 77.88 189 GLU A CA 1
ATOM 1509 C C . GLU A 1 189 ? 3.750 -9.749 2.021 1.00 77.88 189 GLU A C 1
ATOM 1511 O O . GLU A 1 189 ? 2.696 -10.360 1.853 1.00 77.88 189 GLU A O 1
ATOM 1516 N N . ARG A 1 190 ? 3.802 -8.634 2.760 1.00 72.00 190 ARG A N 1
ATOM 1517 C CA . ARG A 1 190 ? 2.645 -8.042 3.453 1.00 72.00 190 ARG A CA 1
ATOM 1518 C C . ARG A 1 190 ? 1.569 -7.523 2.506 1.00 72.00 190 ARG A C 1
ATOM 1520 O O . ARG A 1 190 ? 0.396 -7.555 2.862 1.00 72.00 190 ARG A O 1
ATOM 1527 N N . THR A 1 191 ? 1.959 -7.029 1.336 1.00 71.56 191 THR A N 1
ATOM 1528 C CA . THR A 1 191 ? 1.034 -6.537 0.302 1.00 71.56 191 THR A CA 1
ATOM 1529 C C . THR A 1 191 ? 0.553 -7.637 -0.649 1.00 71.56 191 THR A C 1
ATOM 1531 O O . THR A 1 191 ? -0.324 -7.384 -1.470 1.00 71.56 191 THR A O 1
ATOM 1534 N N . GLY A 1 192 ? 1.091 -8.860 -0.547 1.00 75.00 192 GLY A N 1
ATOM 1535 C CA . GLY A 1 192 ? 0.739 -9.984 -1.422 1.00 75.00 192 GLY A CA 1
ATOM 1536 C C . GLY A 1 192 ? 1.321 -9.882 -2.838 1.00 75.00 192 GLY A C 1
ATOM 1537 O O . GLY A 1 192 ? 0.887 -10.598 -3.741 1.00 75.00 192 GLY A O 1
ATOM 1538 N N . LEU A 1 193 ? 2.310 -9.009 -3.049 1.00 75.81 193 LEU A N 1
ATOM 1539 C CA . LEU A 1 193 ? 2.895 -8.708 -4.360 1.00 75.81 193 LEU A CA 1
ATOM 1540 C C . LEU A 1 193 ? 4.121 -9.564 -4.705 1.00 75.81 193 LEU A C 1
ATOM 1542 O O . LEU A 1 193 ? 4.677 -9.431 -5.797 1.00 75.81 193 LEU A O 1
ATOM 1546 N N . SER A 1 194 ? 4.512 -10.493 -3.830 1.00 74.12 194 SER A N 1
ATOM 1547 C CA . SER A 1 194 ? 5.686 -11.364 -4.007 1.00 74.12 194 SER A CA 1
ATOM 1548 C C . SER A 1 194 ? 5.672 -12.217 -5.279 1.00 74.12 194 SER A C 1
ATOM 1550 O O . SER A 1 194 ? 6.723 -12.669 -5.719 1.00 74.12 194 SER A O 1
ATOM 1552 N N . ASN A 1 195 ? 4.500 -12.447 -5.877 1.00 73.06 195 ASN A N 1
ATOM 1553 C CA . ASN A 1 195 ? 4.373 -13.221 -7.116 1.00 73.06 195 ASN A CA 1
ATOM 1554 C C . ASN A 1 195 ? 4.717 -12.402 -8.374 1.00 73.06 195 ASN A C 1
ATOM 1556 O O . ASN A 1 195 ? 5.089 -12.972 -9.396 1.00 73.06 195 ASN A O 1
ATOM 1560 N N . VAL A 1 196 ? 4.571 -11.075 -8.310 1.00 73.50 196 VAL A N 1
ATOM 1561 C CA . VAL A 1 196 ? 4.785 -10.161 -9.447 1.00 73.50 196 VAL A CA 1
ATOM 1562 C C . VAL A 1 196 ? 6.141 -9.467 -9.332 1.00 73.50 196 VAL A C 1
ATOM 1564 O O . VAL A 1 196 ? 6.818 -9.250 -10.338 1.00 73.50 196 VAL A O 1
ATOM 1567 N N . VAL A 1 197 ? 6.562 -9.148 -8.105 1.00 78.25 197 VAL A N 1
ATOM 1568 C CA . VAL A 1 197 ? 7.826 -8.460 -7.828 1.00 78.25 197 VAL A CA 1
ATOM 1569 C C . VAL A 1 197 ? 8.940 -9.465 -7.586 1.00 78.25 197 VAL A C 1
ATOM 1571 O O . VAL A 1 197 ? 8.904 -10.246 -6.637 1.00 78.25 197 VAL A O 1
ATOM 1574 N N . ILE A 1 198 ? 9.994 -9.377 -8.390 1.00 76.94 198 ILE A N 1
ATOM 1575 C CA . ILE A 1 198 ? 11.222 -10.138 -8.189 1.00 76.94 198 ILE A CA 1
ATOM 1576 C C . ILE A 1 198 ? 12.305 -9.179 -7.702 1.00 76.94 198 ILE A C 1
ATOM 1578 O O . ILE A 1 198 ? 12.910 -8.430 -8.471 1.00 76.94 198 ILE A O 1
ATOM 1582 N N . VAL A 1 199 ? 12.572 -9.233 -6.399 1.00 74.19 199 VAL A N 1
ATOM 1583 C CA . VAL A 1 199 ? 13.610 -8.426 -5.752 1.00 74.19 199 VAL A CA 1
ATOM 1584 C C . VAL A 1 199 ? 14.973 -9.104 -5.911 1.00 74.19 199 VAL A C 1
ATOM 1586 O O . VAL A 1 199 ? 15.166 -10.243 -5.481 1.00 74.19 199 VAL A O 1
ATOM 1589 N N . ARG A 1 200 ? 15.949 -8.404 -6.499 1.00 69.69 200 ARG A N 1
ATOM 1590 C CA . ARG A 1 200 ? 17.354 -8.840 -6.561 1.00 69.69 200 ARG A CA 1
ATOM 1591 C C . ARG A 1 200 ? 18.234 -7.891 -5.758 1.00 69.69 200 ARG A C 1
ATOM 1593 O O . ARG A 1 200 ? 18.203 -6.686 -5.967 1.00 69.69 200 ARG A O 1
ATOM 1600 N N . VAL A 1 201 ? 19.076 -8.430 -4.885 1.00 62.56 201 VAL A N 1
ATOM 1601 C CA . VAL A 1 201 ? 19.987 -7.622 -4.065 1.00 62.56 201 VAL A CA 1
ATOM 1602 C C . VAL A 1 201 ? 21.397 -7.683 -4.660 1.00 62.56 201 VAL A C 1
ATOM 1604 O O . VAL A 1 201 ? 21.946 -8.777 -4.790 1.00 62.56 201 VAL A O 1
ATOM 1607 N N . ARG A 1 202 ? 21.973 -6.542 -5.073 1.00 56.44 202 ARG A N 1
ATOM 1608 C CA . ARG A 1 202 ? 23.364 -6.424 -5.569 1.00 56.44 202 ARG A CA 1
ATOM 1609 C C . ARG A 1 202 ? 23.917 -5.016 -5.327 1.00 56.44 202 ARG A C 1
ATOM 1611 O O . ARG A 1 202 ? 23.176 -4.048 -5.455 1.00 56.44 202 ARG A O 1
ATOM 1618 N N . ASP A 1 203 ? 25.215 -4.925 -5.045 1.00 45.62 203 ASP A N 1
ATOM 1619 C CA . ASP A 1 203 ? 25.947 -3.658 -4.930 1.00 45.62 203 ASP A CA 1
ATOM 1620 C C . ASP A 1 203 ? 26.074 -2.974 -6.308 1.00 45.62 203 ASP A C 1
ATOM 1622 O O . ASP A 1 203 ? 26.342 -3.634 -7.319 1.00 45.62 203 ASP A O 1
ATOM 1626 N N . ILE A 1 204 ? 25.846 -1.661 -6.355 1.00 48.59 204 ILE A N 1
ATOM 1627 C CA . ILE A 1 204 ? 26.019 -0.828 -7.549 1.00 48.59 204 ILE A CA 1
ATOM 1628 C C . ILE A 1 204 ? 27.247 0.040 -7.298 1.00 48.59 204 ILE A C 1
ATOM 1630 O O . ILE A 1 204 ? 27.148 1.213 -6.952 1.00 48.59 204 ILE A O 1
ATOM 1634 N N . GLN A 1 205 ? 28.431 -0.536 -7.494 1.00 47.56 205 GLN A N 1
ATOM 1635 C CA . GLN A 1 205 ? 29.616 0.285 -7.702 1.00 47.56 205 GLN A CA 1
ATOM 1636 C C . GLN A 1 205 ? 29.577 0.867 -9.123 1.00 47.56 205 GLN A C 1
ATOM 1638 O O . GLN A 1 205 ? 29.333 0.177 -10.117 1.00 47.56 205 GLN A O 1
ATOM 1643 N N . CYS A 1 206 ? 29.757 2.182 -9.174 1.00 39.50 206 CYS A N 1
ATOM 1644 C CA . CYS A 1 206 ? 29.506 3.107 -10.272 1.00 39.50 206 CYS A CA 1
ATOM 1645 C C . CYS A 1 206 ? 30.431 2.909 -11.494 1.00 39.50 206 CYS A C 1
ATOM 1647 O O . CYS A 1 206 ? 31.295 3.735 -11.768 1.00 39.50 206 CYS A O 1
ATOM 1649 N N . VAL A 1 207 ? 30.262 1.815 -12.246 1.00 35.34 207 VAL A N 1
ATOM 1650 C CA . VAL A 1 207 ? 30.899 1.646 -13.576 1.00 35.34 207 VAL A CA 1
ATOM 1651 C C . VAL A 1 207 ? 29.870 1.348 -14.675 1.00 35.34 207 VAL A C 1
ATOM 1653 O O . VAL A 1 207 ? 30.132 1.549 -15.856 1.00 35.34 207 VAL A O 1
ATOM 1656 N N . ARG A 1 208 ? 28.659 0.918 -14.306 1.00 32.47 208 ARG A N 1
ATOM 1657 C CA . ARG A 1 208 ? 27.549 0.664 -15.235 1.00 32.47 208 ARG A CA 1
ATOM 1658 C C . ARG A 1 208 ? 26.227 1.042 -14.573 1.00 32.47 208 ARG A C 1
ATOM 1660 O O . ARG A 1 208 ? 25.500 0.183 -14.081 1.00 32.47 208 ARG A O 1
ATOM 1667 N N . GLY A 1 209 ? 25.959 2.344 -14.507 1.00 33.28 209 GLY A N 1
ATOM 1668 C CA . GLY A 1 209 ? 24.643 2.853 -14.137 1.00 33.28 209 GLY A CA 1
ATOM 1669 C C . GLY A 1 209 ? 23.615 2.383 -15.163 1.00 33.28 209 GLY A C 1
ATOM 1670 O O . GLY A 1 209 ? 23.745 2.675 -16.345 1.00 33.28 209 GLY A O 1
ATOM 1671 N N . PHE A 1 210 ? 22.620 1.626 -14.719 1.00 39.94 210 PHE A N 1
ATOM 1672 C CA . PHE A 1 210 ? 21.461 1.264 -15.526 1.00 39.94 210 PHE A CA 1
ATOM 1673 C C . PHE A 1 210 ? 20.215 1.659 -14.730 1.00 39.94 210 PHE A C 1
ATOM 1675 O O . PHE A 1 210 ? 19.658 0.843 -14.001 1.00 39.94 210 PHE A O 1
ATOM 1682 N N . LEU A 1 211 ? 19.775 2.912 -14.866 1.00 37.03 211 LEU A N 1
ATOM 1683 C CA . LEU A 1 211 ? 18.338 3.166 -14.915 1.00 37.03 211 LEU A CA 1
ATOM 1684 C C . LEU A 1 211 ? 17.960 2.963 -16.381 1.00 37.03 211 LEU A C 1
ATOM 1686 O O . LEU A 1 211 ? 18.028 3.881 -17.189 1.00 37.03 211 LEU A O 1
ATOM 1690 N N . MET A 1 212 ? 17.701 1.714 -16.745 1.00 41.28 212 MET A N 1
ATOM 1691 C CA . MET A 1 212 ? 17.241 1.363 -18.079 1.00 41.28 212 MET A CA 1
ATOM 1692 C C . MET A 1 212 ? 16.030 0.475 -17.866 1.00 41.28 212 MET A C 1
ATOM 1694 O O . MET A 1 212 ? 16.155 -0.714 -17.574 1.00 41.28 212 MET A O 1
ATOM 1698 N N . ILE A 1 213 ? 14.862 1.107 -17.898 1.00 46.69 213 ILE A N 1
ATOM 1699 C CA . ILE A 1 213 ? 13.591 0.401 -17.891 1.00 46.69 213 ILE A CA 1
ATOM 1700 C C . ILE A 1 213 ? 13.460 -0.184 -19.296 1.00 46.69 213 ILE A C 1
ATOM 1702 O O . ILE A 1 213 ? 13.076 0.510 -20.231 1.00 46.69 213 ILE A O 1
ATOM 1706 N N . PHE A 1 214 ? 13.890 -1.434 -19.467 1.00 42.72 214 PHE A N 1
ATOM 1707 C CA . PHE A 1 214 ? 13.566 -2.194 -20.668 1.00 42.72 214 PHE A CA 1
ATOM 1708 C C . PHE A 1 214 ? 12.110 -2.604 -20.568 1.00 42.72 214 PHE A C 1
ATOM 1710 O O . PHE A 1 214 ? 11.753 -3.295 -19.619 1.00 42.72 214 PHE A O 1
ATOM 1717 N N . VAL A 1 215 ? 11.310 -2.174 -21.535 1.00 45.78 215 VAL A N 1
ATOM 1718 C CA . VAL A 1 215 ? 9.974 -2.704 -21.783 1.00 45.78 215 VAL A CA 1
ATOM 1719 C C . VAL A 1 215 ? 10.129 -3.690 -22.934 1.00 45.78 215 VAL A C 1
ATOM 1721 O O . VAL A 1 215 ? 10.242 -3.281 -24.086 1.00 45.78 215 VAL A O 1
ATOM 1724 N N . GLU A 1 216 ? 10.219 -4.983 -22.628 1.00 41.75 216 GLU A N 1
ATOM 1725 C CA . GLU A 1 216 ? 9.974 -6.014 -23.643 1.00 41.75 216 GLU A CA 1
ATOM 1726 C C . GLU A 1 216 ? 8.468 -6.298 -23.649 1.00 41.75 216 GLU A C 1
ATOM 1728 O O . GLU A 1 216 ? 7.878 -6.548 -22.591 1.00 41.75 216 GLU A O 1
ATOM 1733 N N . GLY A 1 217 ? 7.853 -6.171 -24.828 1.00 37.66 217 GLY A N 1
ATOM 1734 C CA . GLY A 1 217 ? 6.436 -6.425 -25.096 1.00 37.66 217 GLY A CA 1
ATOM 1735 C C . GLY A 1 217 ? 6.249 -7.515 -26.138 1.00 37.66 217 GLY A C 1
ATOM 1736 O O . GLY A 1 217 ? 7.186 -7.729 -26.942 1.00 37.66 217 GLY A O 1
#

Organism: Camellia sinensis (NCBI:txid4442)